Protein AF-A0A5A8C2W5-F1 (afdb_monomer_lite)

InterPro domains:
  IPR011010 DNA breaking-rejoining enzyme, catalytic core [SSF56349] (128-269)
  IPR013762 Integrase-like, catalytic domain superfamily [G3DSA:1.10.443.10] (98-273)

Radius of gyration: 21.95 Å; chains: 1; bounding box: 51×36×61 Å

Organism: Cafeteria roenbergensis (NCBI:txid33653)

Secondary structure (DSSP, 8-state):
---TTHHHHHHHHH-TTS-HHHHHHHHHHHHTTTT--TT-HHHHHHHHHH-S-HHHHHHHHHHHHHH-GGG--HHHHHHHHHT----------TT-PPPPHHHHHHHHHHHHHS--TTTHHHHHHHHHHHTT----HHHHTTEEESSPPTTSEEE-TTT-EEEE-SSTTGGG--EEEE-HHHHHHHHHHHHHHHSS--SBSSB-TTSPBPPHHHHHHHHHTSSS--STTTHHHHHHHHHHHTT--HHHHHHHHHHHTS-HHHHHHHH--S----

Sequence (274 aa):
MAYRGHWLYEDLRKIDTIAETTASKYWYALRNGVVGDIIDDDAMRETVMKDTQPTRVQRMLKTLLKERPDLRTPALTELIKEYIPDPEPVKQQRGVVLPTLDELGAKFAEVSAKPTKQNMAIWTVLRLALDGYPFRNSEFASIVVGSCPDSVNFLDLDTGVLTLRKHKNDKRGARVYELPEFTREWVAMSMRVFGRVLPTLVTNKKGEPMKPNALGNFLSRQNVKLGSQTVRPAITTATLASGAGHDDRERLAHQMGHSRGVQMDKYFRGTLRF

Foldseek 3Di:
DPPPLPVQLVVLVVPPVDDNVLSVVLSVCVVVQLVPDLPDLVSNVVSCVPDPCNPSNLVSLVVCCVVVVVSDDPSSVVVSVVPDDPPDQPPAPPPDDFDAPVRLVVVLVVCVVPPALACLQSNLQSVCLNVLQNEALQQQLFEFEDDDDPQTFYQHLVQRKTWHCDDPVNVVPIDIDRGNPSSVVSQVSCCVHPVGDQRGSDDHSPSHGDDSVRSQVSQCPDPNRRHSLRSLLNSLQVCVVVVHDPVSLCVSCVSHVHDSVCSCSHRHDDDDDD

Structure (mmCIF, N/CA/C/O backbone):
data_AF-A0A5A8C2W5-F1
#
_entry.id   AF-A0A5A8C2W5-F1
#
loop_
_atom_site.group_PDB
_atom_site.id
_atom_site.type_symbol
_atom_site.label_atom_id
_atom_site.label_alt_id
_atom_site.label_comp_id
_atom_site.label_asym_id
_atom_site.label_entity_id
_atom_site.label_seq_id
_atom_site.pdbx_PDB_ins_code
_atom_site.Cartn_x
_atom_site.Cartn_y
_atom_site.Cartn_z
_atom_site.occupancy
_atom_site.B_iso_or_equiv
_atom_site.auth_seq_id
_atom_site.auth_comp_id
_atom_site.auth_asym_id
_atom_site.auth_atom_id
_atom_site.pdbx_PDB_model_num
ATOM 1 N N . MET A 1 1 ? -9.587 6.749 -43.782 1.00 34.41 1 MET A N 1
ATOM 2 C CA . MET A 1 1 ? -8.568 5.750 -43.393 1.00 34.41 1 MET A CA 1
ATOM 3 C C . MET A 1 1 ? -8.862 5.293 -41.973 1.00 34.41 1 MET A C 1
ATOM 5 O O . MET A 1 1 ? -8.808 6.113 -41.066 1.00 34.41 1 MET A O 1
ATOM 9 N N . ALA A 1 2 ? -9.255 4.033 -41.778 1.00 32.25 2 ALA A N 1
ATOM 10 C CA . ALA A 1 2 ? -9.429 3.472 -40.439 1.00 32.25 2 ALA A CA 1
ATOM 11 C C . ALA A 1 2 ? -8.076 3.487 -39.705 1.00 32.25 2 ALA A C 1
ATOM 13 O O . ALA A 1 2 ? -7.061 3.099 -40.283 1.00 32.25 2 ALA A O 1
ATOM 14 N N . TYR A 1 3 ? -8.055 3.990 -38.468 1.00 41.34 3 TYR A N 1
ATOM 15 C CA . TYR A 1 3 ? -6.832 4.188 -37.688 1.00 41.34 3 TYR A CA 1
ATOM 16 C C . TYR A 1 3 ? -6.065 2.868 -37.530 1.00 41.34 3 TYR A C 1
ATOM 18 O O . TYR A 1 3 ? -6.476 1.975 -36.785 1.00 41.34 3 TYR A O 1
ATOM 26 N N . ARG A 1 4 ? -4.908 2.782 -38.196 1.00 45.41 4 ARG A N 1
ATOM 27 C CA . ARG A 1 4 ? -4.016 1.614 -38.203 1.00 45.41 4 ARG A CA 1
ATOM 28 C C . ARG A 1 4 ? -3.445 1.237 -36.820 1.00 45.41 4 ARG A C 1
ATOM 30 O O . ARG A 1 4 ? -2.873 0.176 -36.639 1.00 45.41 4 ARG A O 1
ATOM 37 N N . GLY A 1 5 ? -3.642 2.067 -35.796 1.00 42.03 5 GLY A N 1
ATOM 38 C CA . GLY A 1 5 ? -3.220 1.778 -34.418 1.00 42.03 5 GLY A CA 1
ATOM 39 C C . GLY A 1 5 ? -4.183 0.903 -33.600 1.00 42.03 5 GLY A C 1
ATOM 40 O O . GLY A 1 5 ? -3.811 0.451 -32.518 1.00 42.03 5 GLY A O 1
ATOM 41 N N . HIS A 1 6 ? -5.420 0.675 -34.062 1.00 42.81 6 HIS A N 1
ATOM 42 C CA . HIS A 1 6 ? -6.429 -0.049 -33.271 1.00 42.81 6 HIS A CA 1
ATOM 43 C C . HIS A 1 6 ? -6.206 -1.571 -33.266 1.00 42.81 6 HIS A C 1
ATOM 45 O O . HIS A 1 6 ? -6.383 -2.211 -32.234 1.00 42.81 6 HIS A O 1
ATOM 51 N N . TRP A 1 7 ? -5.763 -2.162 -34.381 1.00 46.28 7 TRP A N 1
ATOM 52 C CA . TRP A 1 7 ? -5.498 -3.608 -34.450 1.00 46.28 7 TRP A CA 1
ATOM 53 C C . TRP A 1 7 ? -4.315 -4.029 -33.575 1.00 46.28 7 TRP A C 1
ATOM 55 O O . TRP A 1 7 ? -4.351 -5.079 -32.944 1.00 46.28 7 TRP A O 1
ATOM 65 N N . LEU A 1 8 ? -3.291 -3.175 -33.476 1.00 51.03 8 LEU A N 1
ATOM 66 C CA . LEU A 1 8 ? -2.083 -3.462 -32.705 1.00 51.03 8 LEU A CA 1
ATOM 67 C C . LEU A 1 8 ? -2.376 -3.469 -31.197 1.00 51.03 8 LEU A C 1
ATOM 69 O O . LEU A 1 8 ? -1.756 -4.220 -30.454 1.00 51.03 8 LEU A O 1
ATOM 73 N N . TYR A 1 9 ? -3.353 -2.678 -30.740 1.00 48.78 9 TYR A N 1
ATOM 74 C CA . TYR A 1 9 ? -3.850 -2.734 -29.363 1.00 48.78 9 TYR A CA 1
ATOM 75 C C . TYR A 1 9 ? -4.550 -4.047 -29.044 1.00 48.78 9 TYR A C 1
ATOM 77 O O . TYR A 1 9 ? -4.247 -4.663 -28.025 1.00 48.78 9 TYR A O 1
ATOM 85 N N . GLU A 1 10 ? -5.481 -4.448 -29.911 1.00 52.38 10 GLU A N 1
ATOM 86 C CA . GLU A 1 10 ? -6.262 -5.672 -29.749 1.00 52.38 10 GLU A CA 1
ATOM 87 C C . GLU A 1 10 ? -5.350 -6.899 -29.749 1.00 52.38 10 GLU A C 1
ATOM 89 O O . GLU A 1 10 ? -5.505 -7.775 -28.905 1.00 52.38 10 GLU A O 1
ATOM 94 N N . ASP A 1 11 ? -4.335 -6.927 -30.613 1.00 54.50 11 ASP A N 1
ATOM 95 C CA . ASP A 1 11 ? -3.350 -8.009 -30.634 1.00 54.50 11 ASP A CA 1
ATOM 96 C C . ASP A 1 11 ? -2.422 -7.974 -29.411 1.00 54.50 11 ASP A C 1
ATOM 98 O O . ASP A 1 11 ? -2.198 -9.014 -28.799 1.00 54.50 11 ASP A O 1
ATOM 102 N N . LEU A 1 12 ? -1.960 -6.799 -28.959 1.00 52.72 12 LEU A N 1
ATOM 103 C CA . LEU A 1 12 ? -1.172 -6.680 -27.721 1.00 52.72 12 LEU A CA 1
ATOM 104 C C . LEU A 1 12 ? -1.958 -7.095 -26.465 1.00 52.72 12 LEU A C 1
ATOM 106 O O . LEU A 1 12 ? -1.351 -7.563 -25.503 1.00 52.72 12 LEU A O 1
ATOM 110 N N . ARG A 1 13 ? -3.287 -6.918 -26.454 1.00 48.94 13 ARG A N 1
ATOM 111 C CA . ARG A 1 13 ? -4.175 -7.364 -25.364 1.00 48.94 13 ARG A CA 1
ATOM 112 C C . ARG A 1 13 ? -4.405 -8.875 -25.357 1.00 48.94 13 ARG A C 1
ATOM 114 O O . ARG A 1 13 ? -4.702 -9.410 -24.296 1.00 48.94 13 ARG A O 1
ATOM 121 N N . LYS A 1 14 ? -4.284 -9.538 -26.512 1.00 53.56 14 LYS A N 1
ATOM 122 C CA . LYS A 1 14 ? -4.416 -10.999 -26.664 1.00 53.56 14 LYS A CA 1
ATOM 123 C C . LYS A 1 14 ? -3.134 -11.759 -26.312 1.00 53.56 14 LYS A C 1
ATOM 125 O O . LYS A 1 14 ? -3.160 -12.980 -26.233 1.00 53.56 14 LYS A O 1
ATOM 130 N N . ILE A 1 15 ? -2.013 -11.062 -26.118 1.00 56.25 15 ILE A N 1
ATOM 131 C CA . ILE A 1 15 ? -0.767 -11.686 -25.670 1.00 56.25 15 ILE A CA 1
ATOM 132 C C . ILE A 1 15 ? -0.859 -11.910 -24.157 1.00 56.25 15 ILE A C 1
ATOM 134 O O . ILE A 1 15 ? -0.619 -10.995 -23.365 1.00 56.25 15 ILE A O 1
ATOM 138 N N . ASP A 1 16 ? -1.139 -13.151 -23.758 1.00 46.19 16 ASP A N 1
ATOM 139 C CA . ASP A 1 16 ? -1.313 -13.577 -22.357 1.00 46.19 16 ASP A CA 1
ATOM 140 C C . ASP A 1 16 ? -0.130 -13.227 -21.435 1.00 46.19 16 ASP A C 1
ATOM 142 O O . ASP A 1 16 ? -0.250 -13.177 -20.208 1.00 46.19 16 ASP A O 1
ATOM 146 N N . THR A 1 17 ? 1.050 -12.960 -22.000 1.00 54.03 17 THR A N 1
ATOM 147 C CA . THR A 1 17 ? 2.257 -12.642 -21.231 1.00 54.03 17 THR A CA 1
ATOM 148 C C . THR A 1 17 ? 2.366 -11.169 -20.818 1.00 54.03 17 THR A C 1
ATOM 150 O O . THR A 1 17 ? 3.191 -10.852 -19.947 1.00 54.03 17 THR A O 1
ATOM 153 N N . ILE A 1 18 ? 1.543 -10.273 -21.381 1.00 51.88 18 ILE A N 1
ATOM 154 C CA . ILE A 1 18 ? 1.613 -8.822 -21.169 1.00 51.88 18 ILE A CA 1
ATOM 155 C C . ILE A 1 18 ? 0.436 -8.347 -20.309 1.00 51.88 18 ILE A C 1
ATOM 157 O O . ILE A 1 18 ? -0.726 -8.462 -20.674 1.00 51.88 18 ILE A O 1
ATOM 161 N N . ALA A 1 19 ? 0.735 -7.714 -19.171 1.00 56.28 19 ALA A N 1
ATOM 162 C CA . ALA A 1 19 ? -0.302 -7.110 -18.334 1.00 56.28 19 ALA A CA 1
ATOM 163 C C . ALA A 1 19 ? -1.050 -5.984 -19.078 1.00 56.28 19 ALA A C 1
ATOM 165 O O . ALA A 1 19 ? -0.422 -5.122 -19.695 1.00 56.28 19 ALA A O 1
ATOM 166 N N . GLU A 1 20 ? -2.372 -5.901 -18.914 1.00 58.69 20 GLU A N 1
ATOM 167 C CA . GLU A 1 20 ? -3.245 -4.921 -19.588 1.00 58.69 20 GLU A CA 1
ATOM 168 C C . GLU A 1 20 ? -2.787 -3.458 -19.418 1.00 58.69 20 GLU A C 1
ATOM 170 O O . GLU A 1 20 ? -2.834 -2.649 -20.348 1.00 58.69 20 GLU A O 1
ATOM 175 N N . THR A 1 21 ? -2.270 -3.102 -18.237 1.00 59.59 21 THR A N 1
ATOM 176 C CA . THR A 1 21 ? -1.719 -1.756 -17.984 1.00 59.59 21 THR A CA 1
ATOM 177 C C . THR A 1 21 ? -0.462 -1.458 -18.804 1.00 59.59 21 THR A C 1
ATOM 179 O O . THR A 1 21 ? -0.210 -0.304 -19.157 1.00 59.59 21 THR A O 1
ATOM 182 N N . THR A 1 22 ? 0.334 -2.481 -19.112 1.00 58.78 22 THR A N 1
ATOM 183 C CA . THR A 1 22 ? 1.507 -2.391 -19.983 1.00 58.78 22 THR A CA 1
ATOM 184 C C . THR A 1 22 ? 1.068 -2.305 -21.443 1.00 58.78 22 THR A C 1
ATOM 186 O O . THR A 1 22 ? 1.521 -1.398 -22.136 1.00 58.78 22 THR A O 1
ATOM 189 N N . ALA A 1 23 ? 0.117 -3.140 -21.874 1.00 58.94 23 ALA A N 1
ATOM 190 C CA . ALA A 1 23 ? -0.472 -3.074 -23.214 1.00 58.94 23 ALA A CA 1
ATOM 191 C C . ALA A 1 23 ? -1.089 -1.691 -23.502 1.00 58.94 23 ALA A C 1
ATOM 193 O O . ALA A 1 23 ? -0.829 -1.087 -24.540 1.00 58.94 23 ALA A O 1
ATOM 194 N N . SER A 1 24 ? -1.804 -1.114 -22.531 1.00 58.06 24 SER A N 1
ATOM 195 C CA . SER A 1 24 ? -2.397 0.228 -22.640 1.00 58.06 24 SER A CA 1
ATOM 196 C C . SER A 1 24 ? -1.342 1.338 -22.733 1.00 58.06 24 SER A C 1
ATOM 198 O O . SER A 1 24 ? -1.510 2.308 -23.470 1.00 58.06 24 SER A O 1
ATOM 200 N N . LYS A 1 25 ? -0.214 1.198 -22.019 1.00 59.72 25 LYS A N 1
ATOM 201 C CA . LYS A 1 25 ? 0.935 2.115 -22.132 1.00 59.72 25 LYS A CA 1
ATOM 202 C C . LYS A 1 25 ? 1.640 2.003 -23.477 1.00 59.72 25 LYS A C 1
ATOM 204 O O . LYS A 1 25 ? 2.167 3.011 -23.944 1.00 59.72 25 LYS A O 1
ATOM 209 N N . TYR A 1 26 ? 1.704 0.807 -24.048 1.00 59.38 26 TYR A N 1
ATOM 210 C CA . TYR A 1 26 ? 2.266 0.582 -25.375 1.00 59.38 26 TYR A CA 1
ATOM 211 C C . TYR A 1 26 ? 1.360 1.180 -26.445 1.00 59.38 26 TYR A C 1
ATOM 213 O O . TYR A 1 26 ? 1.820 1.979 -27.251 1.00 59.38 26 TYR A O 1
ATOM 221 N N . TRP A 1 27 ? 0.053 0.950 -26.361 1.00 57.72 27 TRP A N 1
ATOM 222 C CA . TRP A 1 27 ? -0.898 1.583 -27.265 1.00 57.72 27 TRP A CA 1
ATOM 223 C C . TRP A 1 27 ? -0.927 3.102 -27.181 1.00 57.72 27 TRP A C 1
ATOM 225 O O . TRP A 1 27 ? -0.975 3.754 -28.213 1.00 57.72 27 TRP A O 1
ATOM 235 N N . TYR A 1 28 ? -0.850 3.692 -25.987 1.00 56.09 28 TYR A N 1
ATOM 236 C CA . TYR A 1 28 ? -0.769 5.149 -25.873 1.00 56.09 28 TYR A CA 1
ATOM 237 C C . TYR A 1 28 ? 0.475 5.714 -26.580 1.00 56.09 28 TYR A C 1
ATOM 239 O O . TYR A 1 28 ? 0.396 6.778 -27.185 1.00 56.09 28 TYR A O 1
ATOM 247 N N . ALA A 1 29 ? 1.614 5.011 -26.532 1.00 54.56 29 ALA A N 1
ATOM 248 C CA . ALA A 1 29 ? 2.808 5.417 -27.276 1.00 54.56 29 ALA A CA 1
ATOM 249 C C . ALA A 1 29 ? 2.583 5.296 -28.797 1.00 54.56 29 ALA A C 1
ATOM 251 O O . ALA A 1 29 ? 2.848 6.238 -29.535 1.00 54.56 29 ALA A O 1
ATOM 252 N N . LEU A 1 30 ? 1.993 4.187 -29.252 1.00 55.56 30 LEU A N 1
ATOM 253 C CA . LEU A 1 30 ? 1.663 3.950 -30.663 1.00 55.56 30 LEU A CA 1
ATOM 254 C C . LEU A 1 30 ? 0.638 4.966 -31.214 1.00 55.56 30 LEU A C 1
ATOM 256 O O . LEU A 1 30 ? 0.822 5.513 -32.295 1.00 55.56 30 LEU A O 1
ATOM 260 N N . ARG A 1 31 ? -0.433 5.255 -30.462 1.00 51.25 31 ARG A N 1
ATOM 261 C CA . ARG A 1 31 ? -1.543 6.138 -30.865 1.00 51.25 31 ARG A CA 1
ATOM 262 C C . ARG A 1 31 ? -1.139 7.603 -30.966 1.00 51.25 31 ARG A C 1
ATOM 264 O O . ARG A 1 31 ? -1.634 8.291 -31.852 1.00 51.25 31 ARG A O 1
ATOM 271 N N . ASN A 1 32 ? -0.289 8.089 -30.064 1.00 53.09 32 ASN A N 1
ATOM 272 C CA . ASN A 1 32 ? 0.165 9.484 -30.089 1.00 53.09 32 ASN A CA 1
ATOM 273 C C . ASN A 1 32 ? 1.312 9.711 -31.077 1.00 53.09 32 ASN A C 1
ATOM 275 O O . ASN A 1 32 ? 2.019 10.706 -30.971 1.00 53.09 32 ASN A O 1
ATOM 279 N N . GLY A 1 33 ? 1.499 8.778 -32.013 1.00 47.94 33 GLY A N 1
ATOM 280 C CA . GLY A 1 33 ? 2.448 8.932 -33.092 1.00 47.94 33 GLY A CA 1
ATOM 281 C C . GLY A 1 33 ? 3.894 8.885 -32.636 1.00 47.94 33 GLY A C 1
ATOM 282 O O . GLY A 1 33 ? 4.691 9.408 -33.380 1.00 47.94 33 GLY A O 1
ATOM 283 N N . VAL A 1 34 ? 4.242 8.263 -31.490 1.00 48.78 34 VAL A N 1
ATOM 284 C CA . VAL A 1 34 ? 5.651 7.951 -31.123 1.00 48.78 34 VAL A CA 1
ATOM 285 C C . VAL A 1 34 ? 6.228 6.842 -32.024 1.00 48.78 34 VAL A C 1
ATOM 287 O O . VAL A 1 34 ? 7.433 6.644 -32.140 1.00 48.78 34 VAL A O 1
ATOM 290 N N . VAL A 1 35 ? 5.342 6.122 -32.704 1.00 45.94 35 VAL A N 1
ATOM 291 C CA . VAL A 1 35 ? 5.654 5.202 -33.799 1.00 45.94 35 VAL A CA 1
ATOM 292 C C . VAL A 1 35 ? 4.659 5.513 -34.918 1.00 45.94 35 VAL A C 1
ATOM 294 O O . VAL A 1 35 ? 3.832 4.681 -35.290 1.00 45.94 35 VAL A O 1
ATOM 297 N N . GLY A 1 36 ? 4.608 6.785 -35.323 1.00 40.03 36 GLY A N 1
ATOM 298 C CA . GLY A 1 36 ? 3.828 7.200 -36.481 1.00 40.03 36 GLY A CA 1
ATOM 299 C C . GLY A 1 36 ? 4.380 6.490 -37.709 1.00 40.03 36 GLY A C 1
ATOM 300 O O . GLY A 1 36 ? 5.547 6.658 -38.027 1.00 40.03 36 GLY A O 1
ATOM 301 N N . ASP A 1 37 ? 3.536 5.662 -38.319 1.00 43.47 37 ASP A N 1
ATOM 302 C CA . ASP A 1 37 ? 3.764 4.922 -39.558 1.00 43.47 37 ASP A CA 1
ATOM 303 C C . ASP A 1 37 ? 4.932 3.921 -39.536 1.00 43.47 37 ASP A C 1
ATOM 305 O O . ASP A 1 37 ? 6.055 4.195 -39.933 1.00 43.47 37 ASP A O 1
ATOM 309 N N . ILE A 1 38 ? 4.615 2.671 -39.171 1.00 43.56 38 ILE A N 1
ATOM 310 C CA . ILE A 1 38 ? 5.497 1.478 -39.221 1.00 43.56 38 ILE A CA 1
ATOM 311 C C . ILE A 1 38 ? 5.934 1.123 -40.676 1.00 43.56 38 ILE A C 1
ATOM 313 O O . ILE A 1 38 ? 6.333 0.000 -40.959 1.00 43.56 38 ILE A O 1
ATOM 317 N N . ILE A 1 39 ? 5.829 2.044 -41.639 1.00 45.34 39 ILE A N 1
ATOM 318 C CA . ILE A 1 39 ? 6.115 1.808 -43.064 1.00 45.34 39 ILE A CA 1
ATOM 319 C C . ILE A 1 39 ? 7.050 2.885 -43.657 1.00 45.34 39 ILE A C 1
ATOM 321 O O . ILE A 1 39 ? 7.455 2.741 -44.804 1.00 45.34 39 ILE A O 1
ATOM 325 N N . ASP A 1 40 ? 7.456 3.912 -42.896 1.00 48.41 40 ASP A N 1
ATOM 326 C CA . ASP A 1 40 ? 8.445 4.896 -43.363 1.00 48.41 40 ASP A CA 1
ATOM 327 C C . ASP A 1 40 ? 9.582 5.080 -42.339 1.00 48.41 40 ASP A C 1
ATOM 329 O O . ASP A 1 40 ? 9.372 5.515 -41.200 1.00 48.41 40 ASP A O 1
ATOM 333 N N . ASP A 1 41 ? 10.792 4.686 -42.742 1.00 48.44 41 ASP A N 1
ATOM 334 C CA . ASP A 1 41 ? 11.977 4.580 -41.884 1.00 48.44 41 ASP A CA 1
ATOM 335 C C . ASP A 1 41 ? 12.434 5.947 -41.334 1.00 48.44 41 ASP A C 1
ATOM 337 O O . ASP A 1 41 ? 12.927 6.027 -40.200 1.00 48.44 41 ASP A O 1
ATOM 341 N N . ASP A 1 42 ? 12.209 7.031 -42.083 1.00 48.75 42 ASP A N 1
ATOM 342 C CA . ASP A 1 42 ? 12.633 8.385 -41.707 1.00 48.75 42 ASP A CA 1
ATOM 343 C C . ASP A 1 42 ? 11.672 9.037 -40.698 1.00 48.75 42 ASP A C 1
ATOM 345 O O . ASP A 1 42 ? 12.111 9.627 -39.703 1.00 48.75 42 ASP A O 1
ATOM 349 N N . ALA A 1 43 ? 10.360 8.843 -40.870 1.00 48.62 43 ALA A N 1
ATOM 350 C CA . ALA A 1 43 ? 9.339 9.339 -39.942 1.00 48.62 43 ALA A CA 1
ATOM 351 C C . ALA A 1 43 ? 9.434 8.657 -38.566 1.00 48.62 43 ALA A C 1
ATOM 353 O O . ALA A 1 43 ? 9.284 9.302 -37.520 1.00 48.62 43 ALA A O 1
ATOM 354 N N . MET A 1 44 ? 9.751 7.358 -38.546 1.00 50.25 44 MET A N 1
ATOM 355 C CA . MET A 1 44 ? 9.991 6.604 -37.316 1.00 50.25 44 MET A CA 1
ATOM 356 C C . MET A 1 44 ? 11.231 7.123 -36.573 1.00 50.25 44 MET A C 1
ATOM 358 O O . MET A 1 44 ? 11.169 7.332 -35.358 1.00 50.25 44 MET A O 1
ATOM 362 N N . ARG A 1 45 ? 12.346 7.363 -37.277 1.00 50.69 45 ARG A N 1
ATOM 363 C CA . ARG A 1 45 ? 13.576 7.913 -36.681 1.00 50.69 45 ARG A CA 1
ATOM 364 C C . ARG A 1 45 ? 13.345 9.288 -36.067 1.00 50.69 45 ARG A C 1
ATOM 366 O O . ARG A 1 45 ? 13.691 9.494 -34.907 1.00 50.69 45 ARG A O 1
ATOM 373 N N . GLU A 1 46 ? 12.713 10.203 -36.796 1.00 51.25 46 GLU A N 1
ATOM 374 C CA . GLU A 1 46 ? 12.439 11.561 -36.310 1.00 51.25 46 GLU A CA 1
ATOM 375 C C . GLU A 1 46 ? 11.564 11.557 -35.045 1.00 51.25 46 GLU A C 1
ATOM 377 O O . GLU A 1 46 ? 11.757 12.335 -34.108 1.00 51.25 46 GLU A O 1
ATOM 382 N N . THR A 1 47 ? 10.619 10.629 -34.991 1.00 49.88 47 THR A N 1
ATOM 383 C CA . THR A 1 47 ? 9.670 10.489 -33.896 1.00 49.88 47 THR A CA 1
ATOM 384 C C . THR A 1 47 ? 10.294 9.857 -32.647 1.00 49.88 47 THR A C 1
ATOM 386 O O . THR A 1 47 ? 10.090 10.349 -31.534 1.00 49.88 47 THR A O 1
ATOM 389 N N . VAL A 1 48 ? 11.078 8.786 -32.812 1.00 48.50 48 VAL A N 1
ATOM 390 C CA . VAL A 1 48 ? 11.810 8.138 -31.710 1.00 48.50 48 VAL A CA 1
ATOM 391 C C . VAL A 1 48 ? 12.842 9.100 -31.112 1.00 48.50 48 VAL A C 1
ATOM 393 O O . VAL A 1 48 ? 13.012 9.121 -29.893 1.00 48.50 48 VAL A O 1
ATOM 396 N N . MET A 1 49 ? 13.456 9.952 -31.941 1.00 49.72 49 MET A N 1
ATOM 397 C CA . MET A 1 49 ? 14.381 11.011 -31.516 1.00 49.72 49 MET A CA 1
ATOM 398 C C . MET A 1 49 ? 13.707 12.152 -30.743 1.00 49.72 49 MET A C 1
ATOM 400 O O . MET A 1 49 ? 14.357 12.801 -29.925 1.00 49.72 49 MET A O 1
ATOM 404 N N . LYS A 1 50 ? 12.412 12.406 -30.975 1.00 49.62 50 LYS A N 1
ATOM 405 C CA . LYS A 1 50 ? 11.635 13.444 -30.273 1.00 49.62 50 LYS A CA 1
ATOM 406 C C . LYS A 1 50 ? 11.069 12.982 -28.923 1.00 49.62 50 LYS A C 1
ATOM 408 O O . LYS A 1 50 ? 10.641 13.830 -28.138 1.00 49.62 50 LYS A O 1
ATOM 413 N N . ASP A 1 51 ? 11.050 11.678 -28.623 1.00 48.88 51 ASP A N 1
ATOM 414 C CA . ASP A 1 51 ? 10.536 11.174 -27.344 1.00 48.88 51 ASP A CA 1
ATOM 415 C C . ASP A 1 51 ? 11.597 11.241 -26.230 1.00 48.88 51 ASP A C 1
ATOM 417 O O . ASP A 1 51 ? 12.752 10.845 -26.361 1.00 48.88 51 ASP A O 1
ATOM 421 N N . THR A 1 52 ? 11.164 11.699 -25.063 1.00 47.00 52 THR A N 1
ATOM 422 C CA . THR A 1 52 ? 11.995 11.899 -23.869 1.00 47.00 52 THR A CA 1
ATOM 423 C C . THR A 1 52 ? 12.332 10.597 -23.126 1.00 47.00 52 THR A C 1
ATOM 425 O O . THR A 1 52 ? 13.042 10.638 -22.118 1.00 47.00 52 THR A O 1
ATOM 428 N N . GLN A 1 53 ? 11.836 9.427 -23.573 1.00 51.81 53 GLN A N 1
ATOM 429 C CA . GLN A 1 53 ? 12.095 8.119 -22.936 1.00 51.81 53 GLN A CA 1
ATOM 430 C C . GLN A 1 53 ? 12.420 6.962 -23.919 1.00 51.81 53 GLN A C 1
ATOM 432 O O . GLN A 1 53 ? 11.652 5.992 -24.012 1.00 51.81 53 GLN A O 1
ATOM 437 N N . PRO A 1 54 ? 13.607 6.964 -24.558 1.00 52.91 54 PRO A N 1
ATOM 438 C CA . PRO A 1 54 ? 14.004 5.985 -25.587 1.00 52.91 54 PRO A CA 1
ATOM 439 C C . PRO A 1 54 ? 13.926 4.510 -25.138 1.00 52.91 54 PRO A C 1
ATOM 441 O O . PRO A 1 54 ? 13.469 3.627 -25.868 1.00 52.91 54 PRO A O 1
ATOM 444 N N . THR A 1 55 ? 14.272 4.223 -23.877 1.00 58.12 55 THR A N 1
ATOM 445 C CA . THR A 1 55 ? 14.312 2.850 -23.325 1.00 58.12 55 THR A CA 1
ATOM 446 C C . THR A 1 55 ? 12.936 2.187 -23.161 1.00 58.12 55 THR A C 1
ATOM 448 O O . THR A 1 55 ? 12.846 0.958 -23.023 1.00 58.12 55 THR A O 1
ATOM 451 N N . ARG A 1 56 ? 11.845 2.968 -23.139 1.00 58.09 56 ARG A N 1
ATOM 452 C CA . ARG A 1 56 ? 10.467 2.450 -23.067 1.00 58.09 56 ARG A CA 1
ATOM 453 C C . ARG A 1 56 ? 9.991 1.982 -24.439 1.00 58.09 56 ARG A C 1
ATOM 455 O O . ARG A 1 56 ? 9.438 0.885 -24.529 1.00 58.09 56 ARG A O 1
ATOM 462 N N . VAL A 1 57 ? 10.223 2.794 -25.469 1.00 57.66 57 VAL A N 1
ATOM 463 C CA . VAL A 1 57 ? 9.878 2.493 -26.867 1.00 57.66 57 VAL A CA 1
ATOM 464 C C . VAL A 1 57 ? 10.653 1.263 -27.339 1.00 57.66 57 VAL A C 1
ATOM 466 O O . VAL A 1 57 ? 10.067 0.316 -27.855 1.00 57.66 57 VAL A O 1
ATOM 469 N N . GLN A 1 58 ? 11.939 1.180 -27.006 1.00 61.50 58 GLN A N 1
ATOM 470 C CA . GLN A 1 58 ? 12.772 0.021 -27.320 1.00 61.50 58 GLN A CA 1
ATOM 471 C C . GLN A 1 58 ? 12.262 -1.294 -26.695 1.00 61.50 58 GLN A C 1
ATOM 473 O O . GLN A 1 58 ? 12.202 -2.329 -27.361 1.00 61.50 58 GLN A O 1
ATOM 478 N N . ARG A 1 59 ? 11.864 -1.285 -25.411 1.00 63.06 59 ARG A N 1
ATOM 479 C CA . ARG A 1 59 ? 11.299 -2.474 -24.736 1.00 63.06 59 ARG A CA 1
ATOM 480 C C . ARG A 1 59 ? 9.957 -2.904 -25.323 1.00 63.06 59 ARG A C 1
ATOM 482 O O . ARG A 1 59 ? 9.674 -4.101 -25.374 1.00 63.06 59 ARG A O 1
ATOM 489 N N . MET A 1 60 ? 9.151 -1.938 -25.750 1.00 65.00 60 MET A N 1
ATOM 490 C CA . MET A 1 60 ? 7.899 -2.190 -26.454 1.00 65.00 60 MET A CA 1
ATOM 491 C C . MET A 1 60 ? 8.167 -2.883 -27.795 1.00 65.00 60 MET A C 1
ATOM 493 O O . MET A 1 60 ? 7.605 -3.946 -28.031 1.00 65.00 60 MET A O 1
ATOM 497 N N . LEU A 1 61 ? 9.079 -2.347 -28.615 1.00 63.81 61 LEU A N 1
ATOM 498 C CA . LEU A 1 61 ? 9.435 -2.915 -29.920 1.00 63.81 61 LEU A CA 1
ATOM 499 C C . LEU A 1 61 ? 10.051 -4.316 -29.799 1.00 63.81 61 LEU A C 1
ATOM 501 O O . LEU A 1 61 ? 9.665 -5.215 -30.536 1.00 63.81 61 LEU A O 1
ATOM 505 N N . LYS A 1 62 ? 10.934 -4.552 -28.816 1.00 67.88 62 LYS A N 1
ATOM 506 C CA . LYS A 1 62 ? 11.476 -5.898 -28.544 1.00 67.88 62 LYS A CA 1
ATOM 507 C C . LYS A 1 62 ? 10.386 -6.905 -28.183 1.00 67.88 62 LYS A C 1
ATOM 509 O O . LYS A 1 62 ? 10.411 -8.026 -28.678 1.00 67.88 62 LYS A O 1
ATOM 514 N N . THR A 1 63 ? 9.450 -6.519 -27.316 1.00 64.00 63 THR A N 1
ATOM 515 C CA . THR A 1 63 ? 8.329 -7.392 -26.932 1.00 64.00 63 THR A CA 1
ATOM 516 C C . THR A 1 63 ? 7.428 -7.667 -28.133 1.00 64.00 63 THR A C 1
ATOM 518 O O . THR A 1 63 ? 7.100 -8.819 -28.387 1.00 64.00 63 THR A O 1
ATOM 521 N N . LEU A 1 64 ? 7.095 -6.634 -28.912 1.00 63.75 64 LEU A N 1
ATOM 522 C CA . LEU A 1 64 ? 6.272 -6.774 -30.109 1.00 63.75 64 LEU A CA 1
ATOM 523 C C . LEU A 1 64 ? 6.915 -7.722 -31.129 1.00 63.75 64 LEU A C 1
ATOM 525 O O . LEU A 1 64 ? 6.254 -8.643 -31.580 1.00 63.75 64 LEU A O 1
ATOM 529 N N . LEU A 1 65 ? 8.204 -7.557 -31.438 1.00 66.62 65 LEU A N 1
ATOM 530 C CA . LEU A 1 65 ? 8.906 -8.399 -32.415 1.00 66.62 65 LEU A CA 1
ATOM 531 C C . LEU A 1 65 ? 9.185 -9.822 -31.936 1.00 66.62 65 LEU A C 1
ATOM 533 O O . LEU A 1 65 ? 9.373 -10.715 -32.757 1.00 66.62 65 LEU A O 1
ATOM 537 N N . LYS A 1 66 ? 9.239 -10.042 -30.620 1.00 67.62 66 LYS A N 1
ATOM 538 C CA . LYS A 1 66 ? 9.323 -11.393 -30.063 1.00 67.62 66 LYS A CA 1
ATOM 539 C C . LYS A 1 66 ? 8.027 -12.167 -30.315 1.00 67.62 66 LYS A C 1
ATOM 541 O O . LYS A 1 66 ? 8.083 -13.341 -30.656 1.00 67.62 66 LYS A O 1
ATOM 546 N N . GLU A 1 67 ? 6.889 -11.509 -30.129 1.00 59.94 67 GLU A N 1
ATOM 547 C CA . GLU A 1 67 ? 5.561 -12.126 -30.236 1.00 59.94 67 GLU A CA 1
ATOM 548 C C . GLU A 1 67 ? 5.015 -12.083 -31.679 1.00 59.94 67 GLU A C 1
ATOM 550 O O . GLU A 1 67 ? 4.191 -12.906 -32.063 1.00 59.94 67 GLU A O 1
ATOM 555 N N . ARG A 1 68 ? 5.501 -11.142 -32.499 1.00 58.03 68 ARG A N 1
ATOM 556 C CA . ARG A 1 68 ? 5.167 -10.947 -33.919 1.00 58.03 68 ARG A CA 1
ATOM 557 C C . ARG A 1 68 ? 6.440 -10.807 -34.761 1.00 58.03 68 ARG A C 1
ATOM 559 O O . ARG A 1 68 ? 6.777 -9.706 -35.209 1.00 58.03 68 ARG A O 1
ATOM 566 N N . PRO A 1 69 ? 7.191 -11.907 -34.951 1.00 66.50 69 PRO A N 1
ATOM 567 C CA . PRO A 1 69 ? 8.435 -11.889 -35.720 1.00 66.50 69 PRO A CA 1
ATOM 568 C C . PRO A 1 69 ? 8.214 -11.540 -37.199 1.00 66.50 69 PRO A C 1
ATOM 570 O O . PRO A 1 69 ? 9.142 -11.075 -37.853 1.00 66.50 69 PRO A O 1
ATOM 573 N N . ASP A 1 70 ? 6.991 -11.708 -37.705 1.00 58.09 70 ASP A N 1
ATOM 574 C CA . ASP A 1 70 ? 6.554 -11.330 -39.052 1.00 58.09 70 ASP A CA 1
ATOM 575 C C . ASP A 1 70 ? 6.630 -9.818 -39.319 1.00 58.09 70 ASP A C 1
ATOM 577 O O . ASP A 1 70 ? 6.781 -9.400 -40.462 1.00 58.09 70 ASP A O 1
ATOM 581 N N . LEU A 1 71 ? 6.584 -8.993 -38.270 1.00 60.28 71 LEU A N 1
ATOM 582 C CA . LEU A 1 71 ? 6.700 -7.535 -38.375 1.00 60.28 71 LEU A CA 1
ATOM 583 C C . LEU A 1 71 ? 8.160 -7.050 -38.396 1.00 60.28 71 LEU A C 1
ATOM 585 O O . LEU A 1 71 ? 8.421 -5.846 -38.373 1.00 60.28 71 LEU A O 1
ATOM 589 N N . ARG A 1 72 ? 9.135 -7.968 -38.382 1.00 62.41 72 ARG A N 1
ATOM 590 C CA . ARG A 1 72 ? 10.556 -7.630 -38.297 1.00 62.41 72 ARG A CA 1
ATOM 591 C C . ARG A 1 72 ? 11.103 -7.199 -39.654 1.00 62.41 72 ARG A C 1
ATOM 593 O O . ARG A 1 72 ? 11.214 -8.010 -40.566 1.00 62.41 72 ARG A O 1
ATOM 600 N N . THR A 1 73 ? 11.552 -5.951 -39.746 1.00 59.34 73 THR A N 1
ATOM 601 C CA . THR A 1 73 ? 12.308 -5.440 -40.898 1.00 59.34 73 THR A CA 1
ATOM 602 C C . THR A 1 73 ? 13.790 -5.231 -40.543 1.00 59.34 73 THR A C 1
ATOM 604 O O . THR A 1 73 ? 14.137 -5.103 -39.356 1.00 59.34 73 THR A O 1
ATOM 607 N N . PRO A 1 74 ? 14.698 -5.200 -41.539 1.00 57.62 74 PRO A N 1
ATOM 608 C CA . PRO A 1 74 ? 16.099 -4.836 -41.326 1.00 57.62 74 PRO A CA 1
ATOM 609 C C . PRO A 1 74 ? 16.258 -3.451 -40.682 1.00 57.62 74 PRO A C 1
ATOM 611 O O . PRO A 1 74 ? 16.978 -3.328 -39.695 1.00 57.62 74 PRO A O 1
ATOM 614 N N . ALA A 1 75 ? 15.505 -2.448 -41.146 1.00 54.00 75 ALA A N 1
ATOM 615 C CA . ALA A 1 75 ? 15.529 -1.090 -40.600 1.00 54.00 75 ALA A CA 1
ATOM 616 C C . ALA A 1 75 ? 15.110 -1.034 -39.122 1.00 54.00 75 ALA A C 1
ATOM 618 O O . ALA A 1 75 ? 15.791 -0.429 -38.296 1.00 54.00 75 ALA A O 1
ATOM 619 N N . LEU A 1 76 ? 14.053 -1.759 -38.744 1.00 56.66 76 LEU A N 1
ATOM 620 C CA . LEU A 1 76 ? 13.617 -1.862 -37.351 1.00 56.66 76 LEU A CA 1
ATOM 621 C C . LEU A 1 76 ? 14.637 -2.610 -36.474 1.00 56.66 76 LEU A C 1
ATOM 623 O O . LEU A 1 76 ? 14.774 -2.331 -35.282 1.00 56.66 76 LEU A O 1
ATOM 627 N N . THR A 1 77 ? 15.373 -3.559 -37.056 1.00 63.25 77 THR A N 1
ATOM 628 C CA . THR A 1 77 ? 16.442 -4.289 -36.363 1.00 63.25 77 THR A CA 1
ATOM 629 C C . THR A 1 77 ? 17.659 -3.398 -36.111 1.00 63.25 77 THR A C 1
ATOM 631 O O . THR A 1 77 ? 18.201 -3.438 -35.007 1.00 63.25 77 THR A O 1
ATOM 634 N N . GLU A 1 78 ? 18.053 -2.572 -37.081 1.00 59.88 78 GLU A N 1
ATOM 635 C CA . GLU A 1 78 ? 19.131 -1.591 -36.921 1.00 59.88 78 GLU A CA 1
ATOM 636 C C . GLU A 1 78 ? 18.738 -0.465 -35.959 1.00 59.88 78 GLU A C 1
ATOM 638 O O . GLU A 1 78 ? 19.509 -0.151 -35.059 1.00 59.88 78 GLU A O 1
ATOM 643 N N . LEU A 1 79 ? 17.496 0.027 -36.005 1.00 58.03 79 LEU A N 1
ATOM 644 C CA . LEU A 1 79 ? 16.978 0.990 -35.026 1.00 58.03 79 LEU A CA 1
ATOM 645 C C . LEU A 1 79 ? 17.006 0.428 -33.590 1.00 58.03 79 LEU A C 1
ATOM 647 O O . LEU A 1 79 ? 17.357 1.119 -32.638 1.00 58.03 79 LEU A O 1
ATOM 651 N N . ILE A 1 80 ? 16.682 -0.854 -33.390 1.00 60.22 80 ILE A N 1
ATOM 652 C CA . ILE A 1 80 ? 16.782 -1.472 -32.059 1.00 60.22 80 ILE A CA 1
ATOM 653 C C . ILE A 1 80 ? 18.230 -1.525 -31.563 1.00 60.22 80 ILE A C 1
ATOM 655 O O . ILE A 1 80 ? 18.407 -1.443 -30.347 1.00 60.22 80 ILE A O 1
ATOM 659 N N . LYS A 1 81 ? 19.218 -1.685 -32.458 1.00 59.84 81 LYS A N 1
ATOM 660 C CA . LYS A 1 81 ? 20.656 -1.741 -32.142 1.00 59.84 81 LYS A CA 1
ATOM 661 C C . LYS A 1 81 ? 21.259 -0.352 -31.909 1.00 59.84 81 LYS A C 1
ATOM 663 O O . LYS A 1 81 ? 21.949 -0.175 -30.913 1.00 59.84 81 LYS A O 1
ATOM 668 N N . GLU A 1 82 ? 20.956 0.614 -32.777 1.00 57.22 82 GLU A N 1
ATOM 669 C CA . GLU A 1 82 ? 21.453 2.001 -32.753 1.00 57.22 82 GLU A CA 1
ATOM 670 C C . GLU A 1 82 ? 21.072 2.729 -31.448 1.00 57.22 82 GLU A C 1
ATOM 672 O O . GLU A 1 82 ? 21.847 3.514 -30.915 1.00 57.22 82 GLU A O 1
ATOM 677 N N . TYR A 1 83 ? 19.918 2.388 -30.861 1.00 53.84 83 TYR A N 1
ATOM 678 C CA . TYR A 1 83 ? 19.422 2.962 -29.603 1.00 53.84 83 TYR A CA 1
ATOM 679 C C . TYR A 1 83 ? 19.689 2.075 -28.370 1.00 53.84 83 TYR A C 1
ATOM 681 O O . TYR A 1 83 ? 18.995 2.198 -27.356 1.00 53.84 83 TYR A O 1
ATOM 689 N N . ILE A 1 84 ? 20.664 1.156 -28.426 1.00 50.06 84 ILE A N 1
ATOM 690 C CA . ILE A 1 84 ? 21.269 0.537 -27.231 1.00 50.06 84 ILE A CA 1
ATOM 691 C C . ILE A 1 84 ? 22.528 1.342 -26.880 1.00 50.06 84 ILE A C 1
ATOM 693 O O . ILE A 1 84 ? 23.620 0.950 -27.285 1.00 50.06 84 ILE A O 1
ATOM 697 N N . PRO A 1 85 ? 22.443 2.436 -26.106 1.00 45.81 85 PRO A N 1
ATOM 698 C CA . PRO A 1 85 ? 23.583 2.766 -25.273 1.00 45.81 85 PRO A CA 1
ATOM 699 C C . PRO A 1 85 ? 23.741 1.639 -24.241 1.00 45.81 85 PRO A C 1
ATOM 701 O O . PRO A 1 85 ? 22.746 1.019 -23.832 1.00 45.81 85 PRO A O 1
ATOM 704 N N . ASP A 1 86 ? 24.979 1.382 -23.803 1.00 42.94 86 ASP A N 1
ATOM 705 C CA . ASP A 1 86 ? 25.216 0.668 -22.544 1.00 42.94 86 ASP A CA 1
ATOM 706 C C . ASP A 1 86 ? 24.249 1.219 -21.494 1.00 42.94 86 ASP A C 1
ATOM 708 O O . ASP A 1 86 ? 23.976 2.425 -21.517 1.00 42.94 86 ASP A O 1
ATOM 712 N N . PRO A 1 87 ? 23.664 0.379 -20.620 1.00 40.41 87 PRO A N 1
ATOM 713 C CA . PRO A 1 87 ? 22.695 0.853 -19.651 1.00 40.41 87 PRO A CA 1
ATOM 714 C C . PRO A 1 87 ? 23.347 1.948 -18.809 1.00 40.41 87 PRO A C 1
ATOM 716 O O . PRO A 1 87 ? 24.063 1.656 -17.852 1.00 40.41 87 PRO A O 1
ATOM 719 N N . GLU A 1 88 ? 23.087 3.214 -19.148 1.00 41.94 88 GLU A N 1
ATOM 720 C CA . GLU A 1 88 ? 23.400 4.303 -18.245 1.00 41.94 88 GLU A CA 1
ATOM 721 C C . GLU A 1 88 ? 22.688 3.953 -16.938 1.00 41.94 88 GLU A C 1
ATOM 723 O O . GLU A 1 88 ? 21.506 3.564 -16.970 1.00 41.94 88 GLU A O 1
ATOM 728 N N . PRO A 1 89 ? 23.387 4.034 -15.792 1.00 41.22 89 PRO A N 1
ATOM 729 C CA . PRO A 1 89 ? 22.772 3.754 -14.512 1.00 41.22 89 PRO A CA 1
ATOM 730 C C . PRO A 1 89 ? 21.505 4.592 -14.440 1.00 41.22 89 PRO A C 1
ATOM 732 O O . PRO A 1 89 ? 21.554 5.807 -14.649 1.00 41.22 89 PRO A O 1
ATOM 735 N N . VAL A 1 90 ? 20.368 3.914 -14.228 1.00 43.03 90 VAL A N 1
ATOM 736 C CA . VAL A 1 90 ? 19.045 4.531 -14.122 1.00 43.03 90 VAL A CA 1
ATOM 737 C C . VAL A 1 90 ? 19.232 5.787 -13.298 1.00 43.03 90 VAL A C 1
ATOM 739 O O . VAL A 1 90 ? 19.570 5.677 -12.119 1.00 43.03 90 VAL A O 1
ATOM 742 N N . LYS A 1 91 ? 19.087 6.968 -13.919 1.00 41.34 91 LYS A N 1
ATOM 743 C CA . LYS A 1 91 ? 19.175 8.235 -13.195 1.00 41.34 91 LYS A CA 1
ATOM 744 C C . LYS A 1 91 ? 18.194 8.091 -12.041 1.00 41.34 91 LYS A C 1
ATOM 746 O O . LYS A 1 91 ? 16.980 8.065 -12.264 1.00 41.34 91 LYS A O 1
ATOM 751 N N . GLN A 1 92 ? 18.718 7.886 -10.825 1.00 46.56 92 GLN A N 1
ATOM 752 C CA . GLN A 1 92 ? 17.908 7.865 -9.613 1.00 46.56 92 GLN A CA 1
ATOM 753 C C . GLN A 1 92 ? 17.007 9.088 -9.717 1.00 46.56 92 GLN A C 1
ATOM 755 O O . GLN A 1 92 ? 17.478 10.130 -10.175 1.00 46.56 92 GLN A O 1
ATOM 760 N N . GLN A 1 93 ? 15.722 8.966 -9.376 1.00 48.78 93 GLN A N 1
ATOM 761 C CA . GLN A 1 93 ? 14.808 10.110 -9.352 1.00 48.78 93 GLN A CA 1
ATOM 762 C C . GLN A 1 93 ? 15.327 11.136 -8.325 1.00 48.78 93 GLN A C 1
ATOM 764 O O . GLN A 1 93 ? 14.894 11.163 -7.176 1.00 48.78 93 GLN A O 1
ATOM 769 N N . ARG A 1 94 ? 16.316 11.931 -8.742 1.00 46.00 94 ARG A N 1
ATOM 770 C CA . ARG A 1 94 ? 17.030 12.975 -8.015 1.00 46.00 94 ARG A CA 1
ATOM 771 C C . ARG A 1 94 ? 16.148 14.213 -8.067 1.00 46.00 94 ARG A C 1
ATOM 773 O O . ARG A 1 94 ? 16.357 15.094 -8.890 1.00 46.00 94 ARG A O 1
ATOM 780 N N . GLY A 1 95 ? 15.093 14.221 -7.261 1.00 55.44 95 GLY A N 1
ATOM 781 C CA . GLY A 1 95 ? 14.200 15.379 -7.191 1.00 55.44 95 GLY A CA 1
ATOM 782 C C . GLY A 1 95 ? 12.982 15.218 -6.291 1.00 55.44 95 GLY A C 1
ATOM 783 O O . GLY A 1 95 ? 12.349 16.211 -5.955 1.00 55.44 95 GLY A O 1
ATOM 784 N N . VAL A 1 96 ? 12.643 13.997 -5.867 1.00 66.44 96 VAL A N 1
ATOM 785 C CA . VAL A 1 96 ? 11.555 13.800 -4.901 1.00 66.44 96 VAL A CA 1
ATOM 786 C C . VAL A 1 96 ? 12.136 13.861 -3.493 1.00 66.44 96 VAL A C 1
ATOM 788 O O . VAL A 1 96 ? 12.835 12.938 -3.079 1.00 66.44 96 VAL A O 1
ATOM 791 N N . VAL A 1 97 ? 11.842 14.942 -2.7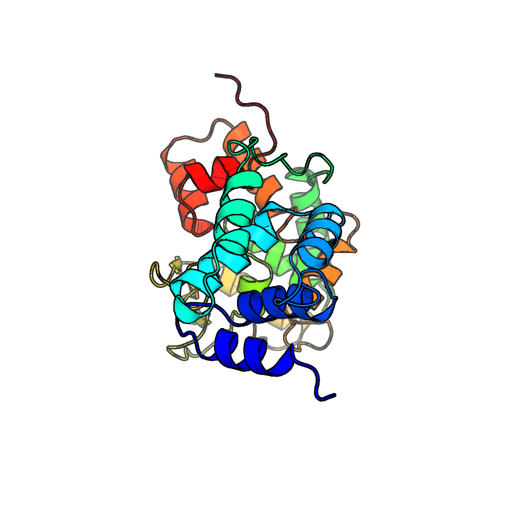66 1.00 78.38 97 VAL A N 1
ATOM 792 C CA . VAL A 1 97 ? 12.133 15.038 -1.328 1.00 78.38 97 VAL A CA 1
ATOM 793 C C . VAL A 1 97 ? 11.318 13.963 -0.613 1.00 78.38 97 VAL A C 1
ATOM 795 O O . VAL A 1 97 ? 10.091 13.907 -0.743 1.00 78.38 97 VAL A O 1
ATOM 798 N N . LEU A 1 98 ? 12.016 13.060 0.074 1.00 86.75 98 LEU A N 1
ATOM 799 C CA . LEU A 1 98 ? 11.388 11.993 0.842 1.00 86.75 98 LEU A CA 1
ATOM 800 C C . LEU A 1 98 ? 11.011 12.516 2.227 1.00 86.75 98 LEU A C 1
ATOM 802 O O . LEU A 1 98 ? 11.823 13.225 2.819 1.00 86.75 98 LEU A O 1
ATOM 806 N N . PRO A 1 99 ? 9.835 12.146 2.758 1.00 90.00 99 PRO A N 1
ATOM 807 C CA . PRO A 1 99 ? 9.526 12.436 4.146 1.00 90.00 99 PRO A CA 1
ATOM 808 C C . PRO A 1 99 ? 10.456 11.647 5.076 1.00 90.00 99 PRO A C 1
ATOM 810 O O . PRO A 1 99 ? 10.833 10.512 4.763 1.00 90.00 99 PRO A O 1
ATOM 813 N N . THR A 1 100 ? 10.804 12.222 6.221 1.00 91.25 100 THR A N 1
ATOM 814 C CA . THR A 1 100 ? 11.551 11.524 7.276 1.00 91.25 100 THR A CA 1
ATOM 815 C C . THR A 1 100 ? 10.641 10.565 8.049 1.00 91.25 100 THR A C 1
ATOM 817 O O . THR A 1 100 ? 9.413 10.664 7.985 1.00 91.25 100 THR A O 1
ATOM 820 N N . LEU A 1 101 ? 11.223 9.625 8.805 1.00 92.12 101 LEU A N 1
ATOM 821 C CA . LEU A 1 101 ? 10.425 8.772 9.695 1.00 92.12 101 LEU A CA 1
ATOM 822 C C . LEU A 1 101 ? 9.686 9.591 10.757 1.00 92.12 101 LEU A C 1
ATOM 824 O O . LEU A 1 101 ? 8.537 9.276 11.051 1.00 92.12 101 LEU A O 1
ATOM 828 N N . ASP A 1 102 ? 10.295 10.666 11.256 1.00 93.62 102 ASP A N 1
ATOM 829 C CA . ASP A 1 102 ? 9.669 11.559 12.233 1.00 93.62 102 ASP A CA 1
ATOM 830 C C . ASP A 1 102 ? 8.466 12.292 11.632 1.00 93.62 102 ASP A C 1
ATOM 832 O O . ASP A 1 102 ? 7.418 12.377 12.264 1.00 93.62 102 ASP A O 1
ATOM 836 N N . GLU A 1 103 ? 8.559 12.759 10.383 1.00 94.69 103 GLU A N 1
ATOM 837 C CA . GLU A 1 103 ? 7.428 13.379 9.682 1.00 94.69 103 GLU A CA 1
ATOM 838 C C . GLU A 1 103 ? 6.290 12.378 9.438 1.00 94.69 103 GLU A C 1
ATOM 840 O O . GLU A 1 103 ? 5.111 12.715 9.594 1.00 94.69 103 GLU A O 1
ATOM 845 N N . LEU A 1 104 ? 6.625 11.135 9.071 1.00 96.06 104 LEU A N 1
ATOM 846 C CA . LEU A 1 104 ? 5.642 10.062 8.913 1.00 96.06 104 LEU A CA 1
ATOM 847 C C . LEU A 1 104 ? 4.987 9.702 10.255 1.00 96.06 104 LEU A C 1
ATOM 849 O O . LEU A 1 104 ? 3.764 9.570 10.315 1.00 96.06 104 LEU A O 1
ATOM 853 N N . GLY A 1 105 ? 5.778 9.591 11.324 1.00 96.56 105 GLY A N 1
ATOM 854 C CA . GLY A 1 105 ? 5.320 9.302 12.681 1.00 96.56 105 GLY A CA 1
ATOM 855 C C . GLY A 1 105 ? 4.447 10.418 13.252 1.00 96.56 105 GLY A C 1
ATOM 856 O O . GLY A 1 105 ? 3.357 10.151 13.754 1.00 96.56 105 GLY A O 1
ATOM 857 N N . ALA A 1 106 ? 4.851 11.678 13.086 1.00 96.88 106 ALA A N 1
ATOM 858 C CA . ALA A 1 106 ? 4.062 12.841 13.481 1.00 96.88 106 ALA A CA 1
ATOM 859 C C . ALA A 1 106 ? 2.724 12.883 12.734 1.00 96.88 106 ALA A C 1
ATOM 861 O O . ALA A 1 106 ? 1.672 13.089 13.346 1.00 96.88 106 ALA A O 1
ATOM 862 N N . LYS A 1 107 ? 2.732 12.609 11.420 1.00 96.62 107 LYS A N 1
ATOM 863 C CA . LYS A 1 107 ? 1.491 12.538 10.644 1.00 96.62 107 LYS A CA 1
ATOM 864 C C . LYS A 1 107 ? 0.598 11.388 11.098 1.00 96.62 107 LYS A C 1
ATOM 866 O O . LYS A 1 107 ? -0.620 11.553 11.144 1.00 96.62 107 LYS A O 1
ATOM 871 N N . PHE A 1 108 ? 1.181 10.240 11.438 1.00 97.38 108 PHE A N 1
ATOM 872 C CA . PHE A 1 108 ? 0.450 9.093 11.968 1.00 97.38 108 PHE A CA 1
ATOM 873 C C . PHE A 1 108 ? -0.197 9.406 13.325 1.00 97.38 108 PHE A C 1
ATOM 875 O O . PHE A 1 108 ? -1.382 9.122 13.518 1.00 97.38 108 PHE A O 1
ATOM 882 N N . ALA A 1 109 ? 0.534 10.058 14.231 1.00 97.38 109 ALA A N 1
ATOM 883 C CA . ALA A 1 109 ? 0.018 10.503 15.522 1.00 97.38 109 ALA A CA 1
ATOM 884 C C . ALA A 1 109 ? -1.134 11.511 15.359 1.00 97.38 109 ALA A C 1
ATOM 886 O O . ALA A 1 109 ? -2.181 11.358 15.990 1.00 97.38 109 ALA A O 1
ATOM 887 N N . GLU A 1 110 ? -0.992 12.484 14.451 1.00 96.19 110 GLU A N 1
ATOM 888 C CA . GLU A 1 110 ? -2.030 13.473 14.127 1.00 96.19 110 GLU A CA 1
ATOM 889 C C . GLU A 1 110 ? -3.348 12.795 13.714 1.00 96.19 110 GLU A C 1
ATOM 891 O O . GLU A 1 110 ? -4.411 13.085 14.274 1.00 96.19 110 GLU A O 1
ATOM 896 N N . VAL A 1 111 ? -3.293 11.862 12.754 1.00 96.19 111 VAL A N 1
ATOM 897 C CA . VAL A 1 111 ? -4.503 11.188 12.253 1.00 96.19 111 VAL A CA 1
ATOM 898 C C . VAL A 1 111 ? -5.067 10.166 13.241 1.00 96.19 111 VAL A C 1
ATOM 900 O O . VAL A 1 111 ? -6.275 9.948 13.243 1.00 96.19 111 VAL A O 1
ATOM 903 N N . SER A 1 112 ? -4.229 9.579 14.100 1.00 96.62 112 SER A N 1
ATOM 904 C CA . SER A 1 112 ? -4.660 8.653 15.159 1.00 96.62 112 SER A CA 1
ATOM 905 C C . SER A 1 112 ? -5.383 9.372 16.299 1.00 96.62 112 SER A C 1
ATOM 907 O O . SER A 1 112 ? -6.371 8.859 16.827 1.00 96.62 112 SER A O 1
ATOM 909 N N . ALA A 1 113 ? -4.932 10.578 16.658 1.00 96.81 113 ALA A N 1
ATOM 910 C CA . ALA A 1 113 ? -5.550 11.385 17.706 1.00 96.81 113 ALA A CA 1
ATOM 911 C C . ALA A 1 113 ? -6.942 11.894 17.295 1.00 96.81 113 ALA A C 1
ATOM 913 O O . ALA A 1 113 ? -7.879 11.881 18.097 1.00 96.81 113 ALA A O 1
ATOM 914 N N . LYS A 1 114 ? -7.093 12.318 16.032 1.00 95.38 114 LYS A N 1
ATOM 915 C CA . LYS A 1 114 ? -8.352 12.843 15.476 1.00 95.38 114 LYS A CA 1
ATOM 916 C C . LYS A 1 114 ? -8.717 12.116 14.176 1.00 95.38 114 LYS A C 1
ATOM 918 O O . LYS A 1 114 ? -8.582 12.682 13.083 1.00 95.38 114 LYS A O 1
ATOM 923 N N . PRO A 1 115 ? -9.181 10.859 14.262 1.00 95.00 115 PRO A N 1
ATOM 924 C CA . PRO A 1 115 ? -9.517 10.094 13.078 1.00 95.00 115 PRO A CA 1
ATOM 925 C C . PRO A 1 115 ? -10.834 10.587 12.476 1.00 95.00 115 PRO A C 1
ATOM 927 O O . PRO A 1 115 ? -11.799 10.905 13.168 1.00 95.00 115 PRO A O 1
ATOM 930 N N . THR A 1 116 ? -10.866 10.663 11.154 1.00 96.31 116 THR A N 1
ATOM 931 C CA . THR A 1 116 ? -11.992 11.132 10.351 1.00 96.31 116 THR A CA 1
ATOM 932 C C . THR A 1 116 ? -12.165 10.220 9.146 1.00 96.31 116 THR A C 1
ATOM 934 O O . THR A 1 116 ? -11.225 9.570 8.684 1.00 96.31 116 THR A O 1
ATOM 937 N N . LYS A 1 117 ? -13.361 10.225 8.546 1.00 95.88 117 LYS A N 1
ATOM 938 C CA . LYS A 1 117 ? -13.623 9.440 7.326 1.00 95.88 117 LYS A CA 1
ATOM 939 C C . LYS A 1 117 ? -12.650 9.784 6.199 1.00 95.88 117 LYS A C 1
ATOM 941 O O . LYS A 1 117 ? -12.341 8.945 5.362 1.00 95.88 117 LYS A O 1
ATOM 946 N N . GLN A 1 118 ? -12.163 11.024 6.176 1.00 91.94 118 GLN A N 1
ATOM 947 C CA . GLN A 1 118 ? -11.226 11.503 5.171 1.00 91.94 118 GLN A CA 1
ATOM 948 C C . GLN A 1 118 ? -9.797 10.998 5.398 1.00 91.94 118 GLN A C 1
ATOM 950 O O . GLN A 1 118 ? -9.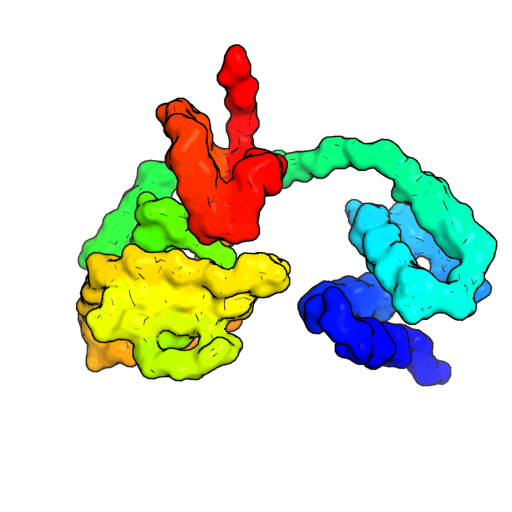113 10.720 4.419 1.00 91.94 118 GLN A O 1
ATOM 955 N N . ASN A 1 119 ? -9.336 10.868 6.646 1.00 93.56 119 ASN A N 1
ATOM 956 C CA . ASN A 1 119 ? -7.951 10.486 6.944 1.00 93.56 119 ASN A CA 1
ATOM 957 C C . ASN A 1 119 ? -7.759 8.987 7.247 1.00 93.56 119 ASN A C 1
ATOM 959 O O . ASN A 1 119 ? -6.617 8.560 7.383 1.00 93.56 119 ASN A O 1
ATOM 963 N N . MET A 1 120 ? -8.821 8.173 7.256 1.00 95.00 120 MET A N 1
ATOM 964 C CA . MET A 1 120 ? -8.724 6.717 7.460 1.00 95.00 120 MET A CA 1
ATOM 965 C C . MET A 1 120 ? -7.727 6.037 6.504 1.00 95.00 120 MET A C 1
ATOM 967 O O . MET A 1 120 ? -6.929 5.196 6.917 1.00 95.00 120 MET A O 1
ATOM 971 N N . ALA A 1 121 ? -7.716 6.434 5.226 1.00 95.31 121 ALA A N 1
ATOM 972 C CA . ALA A 1 121 ? -6.758 5.906 4.253 1.00 95.31 121 ALA A CA 1
ATOM 973 C C . ALA A 1 121 ? -5.304 6.300 4.584 1.00 95.31 121 ALA A C 1
ATOM 975 O O . ALA A 1 121 ? -4.392 5.511 4.356 1.00 95.31 121 ALA A O 1
ATOM 976 N N . ILE A 1 122 ? -5.085 7.494 5.151 1.00 96.50 122 ILE A N 1
ATOM 977 C CA . ILE A 1 122 ? -3.762 7.941 5.618 1.00 96.50 122 ILE A CA 1
ATOM 978 C C . ILE A 1 122 ? -3.329 7.106 6.820 1.00 96.50 122 ILE A C 1
ATOM 980 O O . ILE A 1 122 ? -2.224 6.571 6.810 1.00 96.50 122 ILE A O 1
ATOM 984 N N . TRP A 1 123 ? -4.213 6.964 7.813 1.00 97.38 123 TRP A N 1
ATOM 985 C CA . TRP A 1 123 ? -3.964 6.158 9.007 1.00 97.38 123 TRP A CA 1
ATOM 986 C C . TRP A 1 123 ? -3.562 4.730 8.628 1.00 97.38 123 TRP A C 1
ATOM 988 O O . TRP A 1 123 ? -2.515 4.256 9.046 1.00 97.38 123 TRP A O 1
ATOM 998 N N . THR A 1 124 ? -4.329 4.099 7.738 1.00 96.88 124 THR A N 1
ATOM 999 C CA . THR A 1 124 ? -4.098 2.722 7.280 1.00 96.88 124 THR A CA 1
ATOM 1000 C C . THR A 1 124 ? -2.746 2.554 6.582 1.00 96.88 124 THR A C 1
ATOM 1002 O O . THR A 1 124 ? -2.000 1.622 6.882 1.00 96.88 124 THR A O 1
ATOM 1005 N N . VAL A 1 125 ? -2.412 3.456 5.650 1.00 95.75 125 VAL A N 1
ATOM 1006 C CA . VAL A 1 125 ? -1.143 3.399 4.906 1.00 95.75 125 VAL A CA 1
ATOM 1007 C C . VAL A 1 125 ? 0.047 3.601 5.838 1.00 95.75 125 VAL A C 1
ATOM 1009 O O . VAL A 1 125 ? 1.031 2.876 5.722 1.00 95.75 125 VAL A O 1
ATOM 1012 N N . LEU A 1 126 ? -0.039 4.567 6.756 1.00 96.81 126 LEU A N 1
ATOM 1013 C CA . LEU A 1 126 ? 1.036 4.859 7.701 1.00 96.81 126 LEU A CA 1
ATOM 1014 C C . LEU A 1 126 ? 1.205 3.748 8.735 1.00 96.81 126 LEU A C 1
ATOM 1016 O O . LEU A 1 126 ? 2.336 3.333 8.963 1.00 96.81 126 LEU A O 1
ATOM 1020 N N . ARG A 1 127 ? 0.108 3.221 9.291 1.00 97.00 127 ARG A N 1
ATOM 1021 C CA . ARG A 1 127 ? 0.140 2.132 10.274 1.00 97.00 127 ARG A CA 1
ATOM 1022 C C . ARG A 1 127 ? 0.882 0.908 9.743 1.00 97.00 127 ARG A C 1
ATOM 1024 O O . ARG A 1 127 ? 1.709 0.353 10.451 1.00 97.00 127 ARG A O 1
ATOM 1031 N N . LEU A 1 128 ? 0.617 0.519 8.493 1.00 95.75 128 LEU A N 1
ATOM 1032 C CA . LEU A 1 128 ? 1.308 -0.602 7.852 1.00 95.75 128 LEU A CA 1
ATOM 1033 C C . LEU A 1 128 ? 2.733 -0.245 7.421 1.00 95.75 128 LEU A C 1
ATOM 1035 O O . LEU A 1 128 ? 3.643 -1.053 7.576 1.00 95.75 128 LEU A O 1
ATOM 1039 N N . ALA A 1 129 ? 2.956 0.954 6.877 1.00 94.38 129 ALA A N 1
ATOM 1040 C CA . ALA A 1 129 ? 4.284 1.349 6.417 1.00 94.38 129 ALA A CA 1
ATOM 1041 C C . ALA A 1 129 ? 5.301 1.466 7.561 1.00 94.38 129 ALA A C 1
ATOM 1043 O O . ALA A 1 129 ? 6.442 1.044 7.379 1.00 94.38 129 ALA A O 1
ATOM 1044 N N . LEU A 1 130 ? 4.891 2.015 8.709 1.00 93.56 130 LEU A N 1
ATOM 1045 C CA . LEU A 1 130 ? 5.738 2.164 9.896 1.00 93.56 130 LEU A CA 1
ATOM 1046 C C . LEU A 1 130 ? 6.091 0.809 10.534 1.00 93.56 130 LEU A C 1
ATOM 1048 O O . LEU A 1 130 ? 7.173 0.679 11.093 1.00 93.56 130 LEU A O 1
ATOM 1052 N N . ASP A 1 131 ? 5.264 -0.216 10.325 1.00 91.56 131 ASP A N 1
ATOM 1053 C CA . ASP A 1 131 ? 5.538 -1.608 10.719 1.00 91.56 131 ASP A CA 1
ATOM 1054 C C . ASP A 1 131 ? 6.414 -2.382 9.716 1.00 91.56 131 ASP A C 1
ATOM 1056 O O . ASP A 1 131 ? 6.632 -3.587 9.850 1.00 91.56 131 ASP A O 1
ATOM 1060 N N . GLY A 1 132 ? 6.912 -1.719 8.670 1.00 88.81 132 GLY A N 1
ATOM 1061 C CA . GLY A 1 132 ? 7.728 -2.364 7.640 1.00 88.81 132 GLY A CA 1
ATOM 1062 C C . GLY A 1 132 ? 6.924 -3.003 6.505 1.00 88.81 132 GLY A C 1
ATOM 1063 O O . GLY A 1 132 ? 7.495 -3.675 5.649 1.00 88.81 132 GLY A O 1
ATOM 1064 N N . TYR A 1 133 ? 5.625 -2.717 6.389 1.00 91.94 133 TYR A N 1
ATOM 1065 C CA . TYR A 1 133 ? 4.777 -3.166 5.278 1.00 91.94 133 TYR A CA 1
ATOM 1066 C C . TYR A 1 133 ? 4.415 -2.021 4.312 1.00 91.94 133 TYR A C 1
ATOM 1068 O O . TYR A 1 133 ? 3.234 -1.710 4.120 1.00 91.94 133 TYR A O 1
ATOM 1076 N N . PRO A 1 134 ? 5.383 -1.350 3.648 1.00 91.00 134 PRO A N 1
ATOM 1077 C CA . PRO A 1 134 ? 5.080 -0.211 2.796 1.00 91.00 134 PRO A CA 1
ATOM 1078 C C . PRO A 1 134 ? 4.540 -0.699 1.441 1.00 91.00 134 PRO A C 1
ATOM 1080 O O . PRO A 1 134 ? 5.251 -0.750 0.435 1.00 91.00 134 PRO A O 1
ATOM 1083 N N . PHE A 1 135 ? 3.274 -1.102 1.377 1.00 91.00 135 PHE A N 1
ATOM 1084 C CA . PHE A 1 135 ? 2.654 -1.604 0.150 1.00 91.00 135 PHE A CA 1
ATOM 1085 C C . PHE A 1 135 ? 2.539 -0.529 -0.945 1.00 91.00 135 PHE A C 1
ATOM 1087 O O . PHE A 1 135 ? 2.683 0.676 -0.732 1.00 91.00 135 PHE A O 1
ATOM 1094 N N . ARG A 1 136 ? 2.341 -0.964 -2.189 1.00 89.12 136 ARG A N 1
ATOM 1095 C CA . ARG A 1 136 ? 2.025 -0.068 -3.307 1.00 89.12 136 ARG A CA 1
ATOM 1096 C C . ARG A 1 136 ? 0.603 0.442 -3.165 1.00 89.12 136 ARG A C 1
ATOM 1098 O O . ARG A 1 136 ? -0.272 -0.289 -2.717 1.00 89.12 136 ARG A O 1
ATOM 1105 N N . ASN A 1 137 ? 0.326 1.617 -3.725 1.00 90.56 137 ASN A N 1
ATOM 1106 C CA . ASN A 1 137 ? -1.046 2.128 -3.812 1.00 90.56 137 ASN A CA 1
ATOM 1107 C C . ASN A 1 137 ? -1.995 1.122 -4.489 1.00 90.56 137 ASN A C 1
ATOM 1109 O O . ASN A 1 137 ? -3.150 1.013 -4.101 1.00 90.56 137 ASN A O 1
ATOM 1113 N N . SER A 1 138 ? -1.512 0.376 -5.490 1.00 87.69 138 SER A N 1
ATOM 1114 C CA . SER A 1 138 ? -2.295 -0.671 -6.157 1.00 87.69 138 SER A CA 1
ATOM 1115 C C . SER A 1 138 ? -2.560 -1.891 -5.278 1.00 87.69 138 SER A C 1
ATOM 1117 O O . SER A 1 138 ? -3.599 -2.522 -5.424 1.00 87.69 138 SER A O 1
ATOM 1119 N N . GLU A 1 139 ? -1.624 -2.230 -4.391 1.00 91.25 139 GLU A N 1
ATOM 1120 C CA . GLU A 1 139 ? -1.791 -3.318 -3.423 1.00 91.25 139 GLU A CA 1
ATOM 1121 C C . GLU A 1 139 ? -2.832 -2.884 -2.385 1.00 91.25 139 GLU A C 1
ATOM 1123 O O . GLU A 1 139 ? -3.864 -3.530 -2.289 1.00 91.25 139 GLU A O 1
ATOM 1128 N N . PHE A 1 140 ? -2.668 -1.714 -1.752 1.00 92.44 140 PHE A N 1
ATOM 1129 C CA . PHE A 1 140 ? -3.668 -1.154 -0.831 1.00 92.44 140 PHE A CA 1
ATOM 1130 C C . PHE A 1 140 ? -5.082 -1.110 -1.426 1.00 92.44 140 PHE A C 1
ATOM 1132 O O . PHE A 1 140 ? -6.022 -1.627 -0.833 1.00 92.44 140 PHE A O 1
ATOM 1139 N N . ALA A 1 141 ? -5.223 -0.532 -2.622 1.00 90.69 141 ALA A N 1
ATOM 1140 C CA . ALA A 1 141 ? -6.505 -0.351 -3.302 1.00 90.69 141 ALA A CA 1
ATOM 1141 C C . ALA A 1 141 ? -7.222 -1.656 -3.694 1.00 90.69 141 ALA A C 1
ATOM 1143 O O . ALA A 1 141 ? -8.386 -1.605 -4.079 1.00 90.69 141 ALA A O 1
ATOM 1144 N N . SER A 1 142 ? -6.535 -2.800 -3.658 1.00 90.12 142 SER A N 1
ATOM 1145 C CA . SER A 1 142 ? -7.099 -4.094 -4.062 1.00 90.12 142 SER A CA 1
ATOM 1146 C C . SER A 1 142 ? -7.366 -5.044 -2.897 1.00 90.12 142 SER A C 1
ATOM 1148 O O . SER A 1 142 ? -7.894 -6.125 -3.143 1.00 90.12 142 SER A O 1
ATOM 1150 N N . ILE A 1 143 ? -7.017 -4.670 -1.660 1.00 93.19 143 ILE A N 1
ATOM 1151 C CA . ILE A 1 143 ? -7.255 -5.509 -0.480 1.00 93.19 143 ILE A CA 1
ATOM 1152 C C . ILE A 1 143 ? -8.727 -5.409 -0.073 1.00 93.19 143 ILE A C 1
ATOM 1154 O O . ILE A 1 143 ? -9.195 -4.362 0.387 1.00 93.19 143 ILE A O 1
ATOM 1158 N N . VAL A 1 144 ? -9.432 -6.523 -0.238 1.00 92.44 144 VAL A N 1
ATOM 1159 C CA . VAL A 1 144 ? -10.776 -6.764 0.296 1.00 92.44 144 VAL A CA 1
ATOM 1160 C C . VAL A 1 144 ? -10.655 -7.218 1.750 1.00 92.44 144 VAL A C 1
ATOM 1162 O O . VAL A 1 144 ? -9.646 -7.801 2.140 1.00 92.44 144 VAL A O 1
ATOM 1165 N N . VAL A 1 145 ? -11.662 -6.924 2.562 1.00 91.94 145 VAL A N 1
ATOM 1166 C CA . VAL A 1 145 ? -11.691 -7.271 3.983 1.00 91.94 145 VAL A CA 1
ATOM 1167 C C . VAL A 1 145 ? -12.883 -8.184 4.260 1.00 91.94 145 VAL A C 1
ATOM 1169 O O . VAL A 1 145 ? -13.988 -7.900 3.797 1.00 91.94 145 VAL A O 1
ATOM 1172 N N . GLY A 1 146 ? -12.660 -9.258 5.021 1.00 84.19 146 GLY A N 1
ATOM 1173 C CA . GLY A 1 146 ? -13.680 -10.252 5.365 1.00 84.19 146 GLY A CA 1
ATOM 1174 C C . GLY A 1 146 ? -13.438 -11.594 4.674 1.00 84.19 146 GLY A C 1
ATOM 1175 O O . GLY A 1 146 ? -12.300 -12.042 4.557 1.00 84.19 146 GLY A O 1
ATOM 1176 N N . SER A 1 147 ? -14.506 -12.254 4.225 1.00 68.69 147 SER A N 1
ATOM 1177 C CA . SER A 1 147 ? -14.436 -13.617 3.682 1.00 68.69 147 SER A CA 1
ATOM 1178 C C . SER A 1 147 ? -13.675 -13.681 2.352 1.00 68.69 147 SER A C 1
ATOM 1180 O O . SER A 1 147 ? -13.927 -12.880 1.453 1.00 68.69 147 SER A O 1
ATOM 1182 N N . CYS A 1 148 ? -12.759 -14.649 2.237 1.00 65.50 148 CYS A N 1
ATOM 1183 C CA . CYS A 1 148 ? -11.777 -14.797 1.158 1.00 65.50 148 CYS A CA 1
ATOM 1184 C C . CYS A 1 148 ? -12.378 -15.299 -0.170 1.00 65.50 148 CYS A C 1
ATOM 1186 O O . CYS A 1 148 ? -12.827 -16.441 -0.247 1.00 65.50 148 CYS A O 1
ATOM 1188 N N . PRO A 1 149 ? -12.280 -14.527 -1.265 1.00 62.94 149 PRO A N 1
ATOM 1189 C CA . PRO A 1 149 ? -12.289 -15.065 -2.619 1.00 62.94 149 PRO A CA 1
ATOM 1190 C C . PRO A 1 149 ? -10.865 -15.497 -3.013 1.00 62.94 149 PRO A C 1
ATOM 1192 O O . PRO A 1 149 ? -9.929 -14.700 -2.926 1.00 62.94 149 PRO A O 1
ATOM 1195 N N . ASP A 1 150 ? -10.693 -16.706 -3.553 1.00 66.75 150 ASP A N 1
ATOM 1196 C CA . ASP A 1 150 ? -9.379 -17.287 -3.914 1.00 66.75 150 ASP A CA 1
ATOM 1197 C C . ASP A 1 150 ? -8.557 -16.484 -4.943 1.00 66.75 150 ASP A C 1
ATOM 1199 O O . ASP A 1 150 ? -7.385 -16.770 -5.193 1.00 66.75 150 ASP A O 1
ATOM 1203 N N . SER A 1 151 ? -9.144 -15.447 -5.545 1.00 63.06 151 SER A N 1
ATOM 1204 C CA . SER A 1 151 ? -8.574 -14.691 -6.662 1.00 63.06 151 SER A CA 1
ATOM 1205 C C . SER A 1 151 ? -8.285 -13.213 -6.368 1.00 63.06 151 SER A C 1
ATOM 1207 O O . SER A 1 151 ? -7.999 -12.452 -7.302 1.00 63.06 151 SER A O 1
ATOM 1209 N N . VAL A 1 152 ? -8.350 -12.773 -5.106 1.00 79.31 152 VAL A N 1
ATOM 1210 C CA . VAL A 1 152 ? -8.117 -11.366 -4.722 1.00 79.31 152 VAL A CA 1
ATOM 1211 C C . VAL A 1 152 ? -7.079 -11.218 -3.607 1.00 79.31 152 VAL A C 1
ATOM 1213 O O . VAL A 1 152 ? -6.662 -12.191 -2.982 1.00 79.31 152 VAL A O 1
ATOM 1216 N N . ASN A 1 153 ? -6.629 -9.982 -3.382 1.00 90.12 153 ASN A N 1
ATOM 1217 C CA . ASN A 1 153 ? -5.902 -9.638 -2.164 1.00 90.12 153 ASN A CA 1
ATOM 1218 C C . ASN A 1 153 ? -6.922 -9.524 -1.031 1.00 90.12 153 ASN A C 1
ATOM 1220 O O . ASN A 1 153 ? -7.923 -8.826 -1.203 1.00 90.12 153 ASN A O 1
ATOM 1224 N N . PHE A 1 154 ? -6.687 -10.185 0.098 1.00 92.38 154 PHE A N 1
ATOM 1225 C CA . PHE A 1 154 ? -7.675 -10.251 1.171 1.00 92.38 154 PHE A CA 1
ATOM 1226 C C . PHE A 1 154 ? -7.032 -10.154 2.552 1.00 92.38 154 PHE A C 1
ATOM 1228 O O . PHE A 1 154 ? -5.954 -10.707 2.766 1.00 92.38 154 PHE A O 1
ATOM 1235 N N . LEU A 1 155 ? -7.702 -9.453 3.465 1.00 94.06 155 LEU A N 1
ATOM 1236 C CA . LEU A 1 155 ? -7.426 -9.468 4.896 1.00 94.06 155 LEU A CA 1
ATOM 1237 C C . LEU A 1 155 ? -8.525 -10.263 5.602 1.00 94.06 155 LEU A C 1
ATOM 1239 O O . LEU A 1 155 ? -9.684 -9.836 5.612 1.00 94.06 155 LEU A O 1
ATOM 1243 N N . ASP A 1 156 ? -8.140 -11.391 6.188 1.00 93.00 156 ASP A N 1
ATOM 1244 C CA . ASP A 1 156 ? -8.987 -12.173 7.081 1.00 93.00 156 ASP A CA 1
ATOM 1245 C C . ASP A 1 156 ? -9.151 -11.439 8.415 1.00 93.00 156 ASP A C 1
ATOM 1247 O O . ASP A 1 156 ? -8.162 -11.098 9.067 1.00 93.00 156 ASP A O 1
ATOM 1251 N N . LEU A 1 157 ? -10.392 -11.191 8.822 1.00 92.62 157 LEU A N 1
ATOM 1252 C CA . LEU A 1 157 ? -10.673 -10.514 10.085 1.00 92.62 157 LEU A CA 1
ATOM 1253 C C . LEU A 1 157 ? -10.571 -11.438 11.298 1.00 92.62 157 LEU A C 1
ATOM 1255 O O . LEU A 1 157 ? -10.283 -10.948 12.389 1.00 92.62 157 LEU A O 1
ATOM 1259 N N . ASP A 1 158 ? -10.785 -12.740 11.110 1.00 90.44 158 ASP A N 1
ATOM 1260 C CA . ASP A 1 158 ? -10.808 -13.716 12.198 1.00 90.44 158 ASP A CA 1
ATOM 1261 C C . ASP A 1 158 ? -9.384 -14.124 12.575 1.00 90.44 158 ASP A C 1
ATOM 1263 O O . ASP A 1 158 ? -9.035 -14.212 13.753 1.00 90.44 158 ASP A O 1
ATOM 1267 N N . THR A 1 159 ? -8.535 -14.327 11.566 1.00 91.38 159 THR A N 1
ATOM 1268 C CA . THR A 1 159 ? -7.139 -14.744 11.765 1.00 91.38 159 THR A CA 1
ATOM 1269 C C . THR A 1 159 ? -6.150 -13.579 11.736 1.00 91.38 159 THR A C 1
ATOM 1271 O O . THR A 1 159 ? -5.023 -13.705 12.215 1.00 91.38 159 THR A O 1
ATOM 1274 N N . GLY A 1 160 ? -6.543 -12.428 11.183 1.00 93.50 160 GLY A N 1
ATOM 1275 C CA . GLY A 1 160 ? -5.641 -11.301 10.954 1.00 93.50 160 GLY A CA 1
ATOM 1276 C C . GLY A 1 160 ? -4.608 -11.553 9.857 1.00 93.50 160 GLY A C 1
ATOM 1277 O O . GLY A 1 160 ? -3.595 -10.855 9.795 1.00 93.50 160 GLY A O 1
ATOM 1278 N N . VAL A 1 161 ? -4.823 -12.560 9.008 1.00 94.12 161 VAL A N 1
ATOM 1279 C CA . VAL A 1 161 ? -3.910 -12.912 7.919 1.00 94.12 161 VAL A CA 1
ATOM 1280 C C . VAL A 1 161 ? -4.222 -12.077 6.677 1.00 94.12 161 VAL A C 1
ATOM 1282 O O . VAL A 1 161 ? -5.321 -12.126 6.124 1.00 94.12 161 VAL A O 1
ATOM 1285 N N . LEU A 1 162 ? -3.229 -11.329 6.194 1.00 94.12 162 LEU A N 1
ATOM 1286 C CA . LEU A 1 162 ? -3.277 -10.616 4.919 1.00 94.12 162 LEU A CA 1
ATOM 1287 C C . LEU A 1 162 ? -2.588 -11.437 3.834 1.00 94.12 162 LEU A C 1
ATOM 1289 O O . LEU A 1 162 ? -1.385 -11.683 3.901 1.00 94.12 162 LEU A O 1
ATOM 1293 N N . THR A 1 163 ? -3.317 -11.764 2.772 1.00 91.62 163 THR A N 1
ATOM 1294 C CA . THR A 1 163 ? -2.756 -12.423 1.590 1.00 91.62 163 THR A CA 1
ATOM 1295 C C . THR A 1 163 ? -2.807 -11.502 0.377 1.00 91.62 163 THR A C 1
ATOM 1297 O O . THR A 1 163 ? -3.872 -11.055 -0.048 1.00 91.62 163 THR A O 1
ATOM 1300 N N . LEU A 1 164 ? -1.652 -11.259 -0.243 1.00 90.00 164 LEU A N 1
ATOM 1301 C CA . LEU A 1 164 ? -1.523 -10.569 -1.522 1.00 90.00 164 LEU A CA 1
ATOM 1302 C C . LEU A 1 164 ? -1.289 -11.588 -2.645 1.00 90.00 164 LEU A C 1
ATOM 1304 O O . LEU A 1 164 ? -0.158 -12.024 -2.856 1.00 90.00 164 LEU A O 1
ATOM 1308 N N . ARG A 1 165 ? -2.347 -11.942 -3.383 1.00 81.81 165 ARG A N 1
ATOM 1309 C CA . ARG A 1 165 ? -2.314 -12.850 -4.548 1.00 81.81 165 ARG A CA 1
ATOM 1310 C C . ARG A 1 165 ? -2.116 -12.113 -5.875 1.00 81.81 165 ARG A C 1
ATOM 1312 O O . ARG A 1 165 ? -1.396 -12.584 -6.745 1.00 81.81 165 ARG A O 1
ATOM 1319 N N . LYS A 1 166 ? -2.736 -10.939 -6.029 1.00 72.19 166 LYS A N 1
ATOM 1320 C CA . LYS A 1 166 ? -2.648 -10.084 -7.222 1.00 72.19 166 LYS A CA 1
ATOM 1321 C C . LYS A 1 166 ? -1.753 -8.886 -6.940 1.00 72.19 166 LYS A C 1
ATOM 1323 O O . LYS A 1 166 ? -2.156 -7.903 -6.319 1.00 72.19 166 LYS A O 1
ATOM 1328 N N . HIS A 1 167 ? -0.524 -8.938 -7.429 1.00 69.06 167 HIS A N 1
ATOM 1329 C CA . HIS A 1 167 ? 0.412 -7.821 -7.369 1.00 69.06 167 HIS A CA 1
ATOM 1330 C C . HIS A 1 167 ? 1.285 -7.788 -8.620 1.00 69.06 167 HIS A C 1
ATOM 1332 O O . HIS A 1 167 ? 1.319 -8.726 -9.401 1.00 69.06 167 HIS A O 1
ATOM 1338 N N . LYS A 1 168 ? 2.056 -6.712 -8.805 1.00 61.47 168 LYS A N 1
ATOM 1339 C CA . LYS A 1 168 ? 2.892 -6.499 -10.006 1.00 61.47 168 LYS A CA 1
ATOM 1340 C C . LYS A 1 168 ? 3.865 -7.657 -10.334 1.00 61.47 168 LYS A C 1
ATOM 1342 O O . LYS A 1 168 ? 4.374 -7.717 -11.446 1.00 61.47 168 LYS A O 1
ATOM 1347 N N . ASN A 1 169 ? 4.134 -8.528 -9.363 1.00 61.31 169 ASN A N 1
ATOM 1348 C CA . ASN A 1 169 ? 5.057 -9.661 -9.455 1.00 61.31 169 ASN A CA 1
ATOM 1349 C C . ASN A 1 169 ? 4.356 -10.986 -9.072 1.00 61.31 169 ASN A C 1
ATOM 1351 O O . ASN A 1 169 ? 5.014 -11.866 -8.527 1.00 61.31 169 ASN A O 1
ATOM 1355 N N . ASP A 1 170 ? 3.040 -11.090 -9.261 1.00 58.41 170 ASP A N 1
ATOM 1356 C CA . ASP A 1 170 ? 2.186 -12.242 -8.903 1.00 58.41 170 ASP A CA 1
ATOM 1357 C C . ASP A 1 170 ? 2.695 -13.603 -9.410 1.00 58.41 170 ASP A C 1
ATOM 1359 O O . ASP A 1 170 ? 2.492 -14.621 -8.756 1.00 58.41 170 ASP A O 1
ATOM 1363 N N . LYS A 1 171 ? 3.478 -13.621 -10.495 1.00 59.16 171 LYS A N 1
ATOM 1364 C CA . LYS A 1 171 ? 4.224 -14.803 -10.975 1.00 59.16 171 LYS A CA 1
ATOM 1365 C C . LYS A 1 171 ? 5.168 -15.442 -9.936 1.00 59.16 171 LYS A C 1
ATOM 1367 O O . LYS A 1 171 ? 5.702 -16.512 -10.195 1.00 59.16 171 LYS A O 1
ATOM 1372 N N . ARG A 1 172 ? 5.424 -14.790 -8.794 1.00 61.78 172 ARG A N 1
ATOM 1373 C CA . ARG A 1 172 ? 6.252 -15.301 -7.681 1.00 61.78 172 ARG A CA 1
ATOM 1374 C C . ARG A 1 172 ? 5.443 -15.959 -6.554 1.00 61.78 172 ARG A C 1
ATOM 1376 O O . ARG A 1 172 ? 6.023 -16.273 -5.522 1.00 61.78 172 ARG A O 1
ATOM 1383 N N . GLY A 1 173 ? 4.142 -16.161 -6.749 1.00 73.06 173 GLY A N 1
ATOM 1384 C CA . GLY A 1 173 ? 3.249 -16.704 -5.729 1.00 73.06 173 GLY A CA 1
ATOM 1385 C C . GLY A 1 173 ? 2.678 -15.628 -4.805 1.00 73.06 173 GLY A C 1
ATOM 1386 O O . GLY A 1 173 ? 3.038 -14.452 -4.883 1.00 73.06 173 GLY A O 1
ATOM 1387 N N . ALA A 1 174 ? 1.746 -16.043 -3.947 1.00 83.12 174 ALA A N 1
ATOM 1388 C CA . ALA A 1 174 ? 1.099 -15.154 -2.991 1.00 83.12 174 ALA A CA 1
ATOM 1389 C C . ALA A 1 174 ? 2.062 -14.749 -1.865 1.00 83.12 174 ALA A C 1
ATOM 1391 O O . ALA A 1 174 ? 2.874 -15.553 -1.413 1.00 83.12 174 ALA A O 1
ATOM 1392 N N . ARG A 1 175 ? 1.935 -13.512 -1.375 1.00 87.81 175 ARG A N 1
ATOM 1393 C CA . ARG A 1 175 ? 2.607 -13.066 -0.144 1.00 87.81 175 ARG A CA 1
ATOM 1394 C C . ARG A 1 175 ? 1.621 -13.083 1.011 1.00 87.81 175 ARG A C 1
ATOM 1396 O O . ARG A 1 175 ? 0.556 -12.485 0.887 1.00 87.81 175 ARG A O 1
ATOM 1403 N N . VAL A 1 176 ? 1.986 -13.746 2.100 1.00 90.19 176 VAL A N 1
ATOM 1404 C CA . VAL A 1 176 ? 1.153 -13.908 3.297 1.00 90.19 176 VAL A CA 1
ATOM 1405 C C . VAL A 1 176 ? 1.809 -13.166 4.457 1.00 90.19 176 VAL A C 1
ATOM 1407 O O . VAL A 1 176 ? 3.027 -13.236 4.622 1.00 90.19 176 VAL A O 1
ATOM 1410 N N . TYR A 1 177 ? 1.006 -12.438 5.228 1.00 92.88 177 TYR A N 1
ATOM 1411 C CA . TYR A 1 177 ? 1.443 -11.658 6.381 1.00 92.88 177 TYR A CA 1
ATOM 1412 C C . TYR A 1 177 ? 0.502 -11.899 7.559 1.00 92.88 177 TYR A C 1
ATOM 1414 O O . TYR A 1 177 ? -0.710 -11.753 7.414 1.00 92.88 177 TYR A O 1
ATOM 1422 N N . GLU A 1 178 ? 1.057 -12.214 8.724 1.00 94.69 178 GLU A N 1
ATOM 1423 C CA . GLU A 1 178 ? 0.305 -12.313 9.975 1.00 94.69 178 GLU A CA 1
ATOM 1424 C C . GLU A 1 178 ? 0.236 -10.931 10.626 1.00 94.69 178 GLU A C 1
ATOM 1426 O O . GLU A 1 178 ? 1.245 -10.389 11.074 1.00 94.69 178 GLU A O 1
ATOM 1431 N N . LEU A 1 179 ? -0.953 -10.329 10.630 1.00 95.75 179 LEU A N 1
ATOM 1432 C CA . LEU A 1 179 ? -1.189 -8.952 11.063 1.00 95.75 179 LEU A CA 1
ATOM 1433 C C . LEU A 1 179 ? -2.344 -8.851 12.085 1.00 95.75 179 LEU A C 1
ATOM 1435 O O . LEU A 1 179 ? -3.214 -7.986 11.931 1.00 95.75 179 LEU A O 1
ATOM 1439 N N . PRO A 1 180 ? -2.407 -9.693 13.137 1.00 95.56 180 PRO A N 1
ATOM 1440 C CA . PRO A 1 180 ? -3.553 -9.723 14.051 1.00 95.56 180 PRO A CA 1
ATOM 1441 C C . PRO A 1 180 ? -3.738 -8.415 14.827 1.00 95.56 180 PRO A C 1
ATOM 1443 O O . PRO A 1 180 ? -4.866 -7.968 15.026 1.00 95.56 180 PRO A O 1
ATOM 1446 N N . GLU A 1 181 ? -2.650 -7.763 15.240 1.00 96.44 181 GLU A N 1
ATOM 1447 C CA . GLU A 1 181 ? -2.717 -6.481 15.948 1.00 96.44 181 GLU A CA 1
ATOM 1448 C C . GLU A 1 181 ? -3.246 -5.364 15.046 1.00 96.44 181 GLU A C 1
ATOM 1450 O O . GLU A 1 181 ? -4.256 -4.736 15.368 1.00 96.44 181 GLU A O 1
ATOM 1455 N N . PHE A 1 182 ? -2.638 -5.196 13.868 1.00 97.12 182 PHE A N 1
ATOM 1456 C CA . PHE A 1 182 ? -3.113 -4.255 12.857 1.00 97.12 182 PHE A CA 1
ATOM 1457 C C . PHE A 1 182 ? -4.587 -4.489 12.510 1.00 97.12 182 PHE A C 1
ATOM 1459 O O . PHE A 1 182 ? -5.350 -3.533 12.404 1.00 97.12 182 PHE A O 1
ATOM 1466 N N . THR A 1 183 ? -5.002 -5.748 12.359 1.00 97.00 183 THR A N 1
ATOM 1467 C CA . THR A 1 183 ? -6.386 -6.103 12.019 1.00 97.00 183 THR A CA 1
ATOM 1468 C C . THR A 1 183 ? -7.355 -5.625 13.095 1.00 97.00 183 THR A C 1
ATOM 1470 O O . THR A 1 183 ? -8.332 -4.946 12.776 1.00 97.00 183 THR A O 1
ATOM 1473 N N . ARG A 1 184 ? -7.058 -5.895 14.374 1.00 97.12 184 ARG A N 1
ATOM 1474 C CA . ARG A 1 184 ? -7.878 -5.423 15.501 1.00 97.12 184 ARG A CA 1
ATOM 1475 C C . ARG A 1 184 ? -7.966 -3.899 15.543 1.00 97.12 184 ARG A C 1
ATOM 1477 O O . ARG A 1 184 ? -9.062 -3.352 15.669 1.00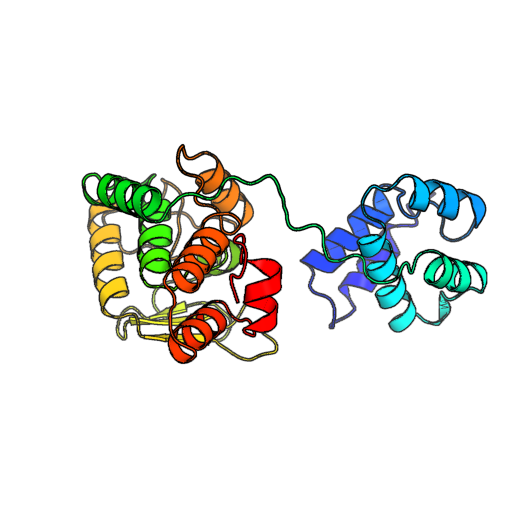 97.12 184 ARG A O 1
ATOM 1484 N N . GLU A 1 185 ? -6.836 -3.210 15.406 1.00 97.62 185 GLU A N 1
ATOM 1485 C CA . GLU A 1 185 ? -6.806 -1.745 15.405 1.00 97.62 185 GLU A CA 1
ATOM 1486 C C . GLU A 1 185 ? -7.569 -1.151 14.220 1.00 97.62 185 GLU A C 1
ATOM 1488 O O . GLU A 1 185 ? -8.325 -0.192 14.380 1.00 97.62 185 GLU A O 1
ATOM 1493 N N . TRP A 1 186 ? -7.405 -1.726 13.028 1.00 97.62 186 TRP A N 1
ATOM 1494 C CA . TRP A 1 186 ? -8.074 -1.263 11.821 1.00 97.62 186 TRP A CA 1
ATOM 1495 C C . TRP A 1 186 ? -9.590 -1.456 11.919 1.00 97.62 186 TRP A C 1
ATOM 1497 O O . TRP A 1 186 ? -10.338 -0.539 11.577 1.00 97.62 186 TRP A O 1
ATOM 1507 N N . VAL A 1 187 ? -10.058 -2.591 12.455 1.00 97.31 187 VAL A N 1
ATOM 1508 C CA . VAL A 1 187 ? -11.485 -2.830 12.731 1.00 97.31 187 VAL A CA 1
ATOM 1509 C C . VAL A 1 187 ? -12.018 -1.798 13.723 1.00 97.31 187 VAL A C 1
ATOM 1511 O O . VAL A 1 187 ? -13.034 -1.157 13.445 1.00 97.31 187 VAL A O 1
ATOM 1514 N N . ALA A 1 188 ? -11.319 -1.573 14.839 1.00 97.56 188 ALA A N 1
ATOM 1515 C CA . ALA A 1 188 ? -11.714 -0.579 15.835 1.00 97.56 188 ALA A CA 1
ATOM 1516 C C . ALA A 1 188 ? -11.773 0.837 15.238 1.00 97.56 188 ALA A C 1
ATOM 1518 O O . ALA A 1 188 ? -12.737 1.573 15.460 1.00 97.56 188 ALA A O 1
ATOM 1519 N N . MET A 1 189 ? -10.785 1.207 14.422 1.00 97.31 189 MET A N 1
ATOM 1520 C CA . MET A 1 189 ? -10.741 2.498 13.742 1.00 97.31 189 MET A CA 1
ATOM 1521 C C . MET A 1 189 ? -11.869 2.640 12.709 1.00 97.31 189 MET A C 1
ATOM 1523 O O . MET A 1 189 ? -12.534 3.676 12.651 1.00 97.31 189 MET A O 1
ATOM 1527 N N . SER A 1 190 ? -12.143 1.588 11.934 1.00 96.75 190 SER A N 1
ATOM 1528 C CA . SER A 1 190 ? -13.253 1.537 10.979 1.00 96.75 190 SER A CA 1
ATOM 1529 C C . SER A 1 190 ? -14.596 1.734 11.684 1.00 96.75 190 SER A C 1
ATOM 1531 O O . SER A 1 190 ? -15.386 2.590 11.280 1.00 96.75 190 SER A O 1
ATOM 1533 N N . MET A 1 191 ? -14.833 1.007 12.780 1.00 97.44 191 MET A N 1
ATOM 1534 C CA . MET A 1 191 ? -16.038 1.151 13.599 1.00 97.44 191 MET A CA 1
ATOM 1535 C C . MET A 1 191 ? -16.149 2.560 14.189 1.00 97.44 191 MET A C 1
ATOM 1537 O O . MET A 1 191 ? -17.201 3.185 14.075 1.00 97.44 191 MET A O 1
ATOM 1541 N N . ARG A 1 192 ? -15.059 3.112 14.734 1.00 96.25 192 ARG A N 1
ATOM 1542 C CA . ARG A 1 192 ? -15.023 4.468 15.307 1.00 96.25 192 ARG A CA 1
ATOM 1543 C C . ARG A 1 192 ? -15.380 5.553 14.290 1.00 96.25 192 ARG A C 1
ATOM 1545 O O . ARG A 1 192 ? -16.059 6.516 14.630 1.00 96.25 192 ARG A O 1
ATOM 1552 N N . VAL A 1 193 ? -14.895 5.430 13.057 1.00 97.06 193 VAL A N 1
ATOM 1553 C CA . VAL A 1 193 ? -14.981 6.495 12.046 1.00 97.06 193 VAL A CA 1
ATOM 1554 C C . VAL A 1 193 ? -16.204 6.353 11.136 1.00 97.06 193 VAL A C 1
ATOM 1556 O O . VAL A 1 193 ? -16.799 7.353 10.718 1.00 97.06 193 VAL A O 1
ATOM 1559 N N . PHE A 1 194 ? -16.579 5.121 10.797 1.00 96.75 194 PHE A N 1
ATOM 1560 C CA . PHE A 1 194 ? -17.657 4.822 9.854 1.00 96.75 194 PHE A CA 1
ATOM 1561 C C . PHE A 1 194 ? -18.880 4.168 10.496 1.00 96.75 194 PHE A C 1
ATOM 1563 O O . PHE A 1 194 ? -19.904 4.075 9.822 1.00 96.75 194 PHE A O 1
ATOM 1570 N N . GLY A 1 195 ? -18.800 3.731 11.756 1.00 97.19 195 GLY A N 1
ATOM 1571 C CA . GLY A 1 195 ? -19.868 2.981 12.426 1.00 97.19 195 GLY A CA 1
ATOM 1572 C C . GLY A 1 195 ? -20.036 1.551 11.905 1.00 97.19 195 GLY A C 1
ATOM 1573 O O . GLY A 1 195 ? -21.013 0.892 12.236 1.00 97.19 195 GLY A O 1
ATOM 1574 N N . ARG A 1 196 ? -19.120 1.084 11.048 1.00 95.88 196 ARG A N 1
ATOM 1575 C CA . ARG A 1 196 ? -19.143 -0.247 10.435 1.00 95.88 196 ARG A CA 1
ATOM 1576 C C . ARG A 1 196 ? -17.745 -0.670 10.003 1.00 95.88 196 ARG A C 1
ATOM 1578 O O . ARG A 1 196 ? -16.878 0.178 9.771 1.00 95.88 196 ARG A O 1
ATOM 1585 N N . VAL A 1 197 ? -17.556 -1.970 9.817 1.00 94.69 197 VAL A N 1
ATOM 1586 C CA . VAL A 1 197 ? -16.371 -2.520 9.154 1.00 94.69 197 VAL A CA 1
ATOM 1587 C C . VAL A 1 197 ? -16.469 -2.243 7.652 1.00 94.69 197 VAL A C 1
ATOM 1589 O O . VAL A 1 197 ? -17.514 -2.457 7.032 1.00 94.69 197 VAL A O 1
ATOM 1592 N N . LEU A 1 198 ? -15.405 -1.691 7.070 1.00 94.25 198 LEU A N 1
ATOM 1593 C CA . LEU A 1 198 ? -15.357 -1.385 5.643 1.00 94.25 198 LEU A CA 1
ATOM 1594 C C . LEU A 1 198 ? -15.052 -2.652 4.820 1.00 94.25 198 LEU A C 1
ATOM 1596 O O . LEU A 1 198 ? -14.291 -3.502 5.269 1.00 94.25 198 LEU A O 1
ATOM 1600 N N . PRO A 1 199 ? -15.588 -2.772 3.592 1.00 90.75 199 PRO A N 1
ATOM 1601 C CA . PRO A 1 199 ? -15.388 -3.959 2.751 1.00 90.75 199 PRO A CA 1
ATOM 1602 C C . PRO A 1 199 ? -14.001 -4.018 2.087 1.00 90.75 199 PRO A C 1
ATOM 1604 O O . PRO A 1 199 ? -13.623 -5.029 1.503 1.00 90.75 199 PRO A O 1
ATOM 1607 N N . THR A 1 200 ? -13.245 -2.922 2.124 1.00 93.56 200 THR A N 1
ATOM 1608 C CA . THR A 1 200 ? -11.900 -2.816 1.549 1.00 93.56 200 THR A CA 1
ATOM 1609 C C . THR A 1 200 ? -11.017 -1.997 2.467 1.00 93.56 200 THR A C 1
ATOM 1611 O O . THR A 1 200 ? -11.496 -1.055 3.100 1.00 93.56 200 THR A O 1
ATOM 1614 N N . LEU A 1 201 ? -9.720 -2.294 2.467 1.00 93.38 201 LEU A N 1
ATOM 1615 C CA . LEU A 1 201 ? -8.779 -1.726 3.429 1.00 93.38 201 LEU A CA 1
ATOM 1616 C C . LEU A 1 201 ? -8.640 -0.197 3.318 1.00 93.38 201 LEU A C 1
ATOM 1618 O O . LEU A 1 201 ? -8.432 0.492 4.315 1.00 93.38 201 LEU A O 1
ATOM 1622 N N . VAL A 1 202 ? -8.775 0.345 2.102 1.00 94.25 202 VAL A N 1
ATOM 1623 C CA . VAL A 1 202 ? -8.693 1.785 1.825 1.00 94.25 202 VAL A CA 1
ATOM 1624 C C . VAL A 1 202 ? -9.931 2.282 1.085 1.00 94.25 202 VAL A C 1
ATOM 1626 O O . VAL A 1 202 ? -10.258 1.836 -0.017 1.00 94.25 202 VAL A O 1
ATOM 1629 N N . THR A 1 203 ? -10.603 3.263 1.680 1.00 94.12 203 THR A N 1
ATOM 1630 C CA . THR A 1 203 ? -11.820 3.868 1.136 1.00 94.12 203 THR A CA 1
ATOM 1631 C C . THR A 1 203 ? -11.719 5.384 1.075 1.00 94.12 203 THR A C 1
ATOM 1633 O O . THR A 1 203 ? -10.906 6.010 1.754 1.00 94.12 203 THR A O 1
ATOM 1636 N N . ASN A 1 204 ? -12.584 5.997 0.273 1.00 94.38 204 ASN A N 1
ATOM 1637 C CA . ASN A 1 204 ? -12.796 7.437 0.300 1.00 94.38 204 ASN A CA 1
ATOM 1638 C C . ASN A 1 204 ? -13.615 7.847 1.548 1.00 94.38 204 ASN A C 1
ATOM 1640 O O . ASN A 1 204 ? -14.056 7.008 2.337 1.00 94.38 204 ASN A O 1
ATOM 1644 N N . LYS A 1 205 ? -13.899 9.150 1.693 1.00 93.88 205 LYS A N 1
ATOM 1645 C CA . LYS A 1 205 ? -14.691 9.694 2.815 1.00 93.88 205 LYS A CA 1
ATOM 1646 C C . LYS A 1 205 ? -16.132 9.167 2.919 1.00 93.88 205 LYS A C 1
ATOM 1648 O O . LYS A 1 205 ? -16.776 9.373 3.942 1.00 93.88 205 LYS A O 1
ATOM 1653 N N . LYS A 1 206 ? -16.655 8.532 1.866 1.00 93.56 206 LYS A N 1
ATOM 1654 C CA . LYS A 1 206 ? -17.980 7.895 1.844 1.00 93.56 206 LYS A CA 1
ATOM 1655 C C . LYS A 1 206 ? -17.927 6.415 2.250 1.00 93.56 206 LYS A C 1
ATOM 1657 O O . LYS A 1 206 ? -18.972 5.802 2.429 1.00 93.56 206 LYS A O 1
ATOM 1662 N N . GLY A 1 207 ? -16.733 5.845 2.426 1.00 92.44 207 GLY A N 1
ATOM 1663 C CA . GLY A 1 207 ? -16.556 4.416 2.688 1.00 92.44 207 GLY A CA 1
ATOM 1664 C C . GLY A 1 207 ? -16.598 3.565 1.415 1.00 92.44 207 GLY A C 1
ATOM 1665 O O . GLY A 1 207 ? -16.828 2.363 1.500 1.00 92.44 207 GLY A O 1
ATOM 1666 N N . GLU A 1 208 ? -16.405 4.178 0.243 1.00 93.31 208 GLU A N 1
ATOM 1667 C CA . GLU A 1 208 ? -16.344 3.478 -1.045 1.00 93.31 208 GLU A CA 1
ATOM 1668 C C . GLU A 1 208 ? -14.879 3.164 -1.411 1.00 93.31 208 GLU A C 1
ATOM 1670 O O . GLU A 1 208 ? -14.003 3.999 -1.145 1.00 93.31 208 GLU A O 1
ATOM 1675 N N . PRO A 1 209 ? -14.586 2.019 -2.056 1.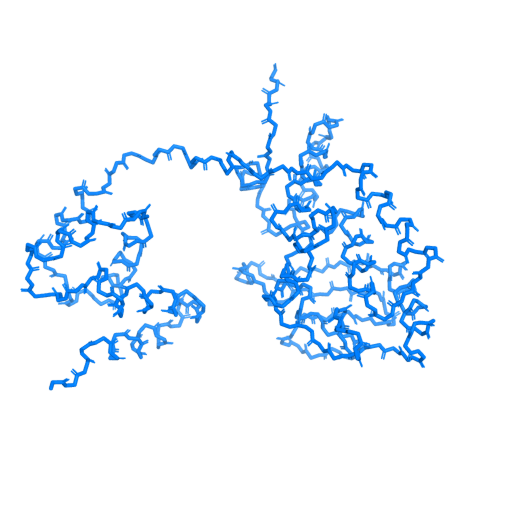00 92.56 209 PRO A N 1
ATOM 1676 C CA . PRO A 1 209 ? -13.226 1.645 -2.444 1.00 92.56 209 PRO A CA 1
ATOM 1677 C C . PRO A 1 209 ? -12.534 2.695 -3.324 1.00 92.56 209 PRO A C 1
ATOM 1679 O O . PRO A 1 209 ? -13.117 3.238 -4.267 1.00 92.56 209 PRO A O 1
ATOM 1682 N N . MET A 1 210 ? -11.255 2.968 -3.055 1.00 93.12 210 MET A N 1
ATOM 1683 C CA . MET A 1 210 ? -10.459 3.886 -3.877 1.00 93.12 210 MET A CA 1
ATOM 1684 C C . MET A 1 210 ? -9.707 3.150 -4.983 1.00 93.12 210 MET A C 1
ATOM 1686 O O . MET A 1 210 ? -8.977 2.200 -4.724 1.00 93.12 210 MET A O 1
ATOM 1690 N N . LYS A 1 211 ? -9.765 3.664 -6.218 1.00 90.12 211 LYS A N 1
ATOM 1691 C CA . LYS A 1 211 ? -8.868 3.213 -7.296 1.00 90.12 211 LYS A CA 1
ATOM 1692 C C . LYS A 1 211 ? -7.408 3.610 -6.993 1.00 90.12 211 LYS A C 1
ATOM 1694 O O . LYS A 1 211 ? -7.188 4.681 -6.420 1.00 90.12 211 LYS A O 1
ATOM 1699 N N . PRO A 1 212 ? -6.395 2.856 -7.472 1.00 89.19 212 PRO A N 1
ATOM 1700 C CA . PRO A 1 212 ? -4.981 3.125 -7.176 1.00 89.19 212 PRO A CA 1
ATOM 1701 C C . PRO A 1 212 ? -4.520 4.561 -7.477 1.00 89.19 212 PRO A C 1
ATOM 1703 O O . PRO A 1 212 ? -3.805 5.166 -6.679 1.00 89.19 212 PRO A O 1
ATOM 1706 N N . ASN A 1 213 ? -4.954 5.133 -8.608 1.00 88.00 213 ASN A N 1
ATOM 1707 C CA . ASN A 1 213 ? -4.602 6.505 -8.995 1.00 88.00 213 ASN A CA 1
ATOM 1708 C C . ASN A 1 213 ? -5.286 7.552 -8.105 1.00 88.00 213 ASN A C 1
ATOM 1710 O O . ASN A 1 213 ? -4.670 8.555 -7.758 1.00 88.00 213 ASN A O 1
ATOM 1714 N N . ALA A 1 214 ? -6.538 7.310 -7.703 1.00 89.38 214 ALA A N 1
ATOM 1715 C CA . ALA A 1 214 ? -7.258 8.199 -6.795 1.00 89.38 214 ALA A CA 1
ATOM 1716 C C . ALA A 1 214 ? -6.595 8.214 -5.411 1.00 89.38 214 ALA A C 1
ATOM 1718 O O . ALA A 1 214 ? -6.381 9.287 -4.852 1.00 89.38 214 ALA A O 1
ATOM 1719 N N . LEU A 1 215 ? -6.197 7.040 -4.905 1.00 93.19 215 LEU A N 1
ATOM 1720 C CA . LEU A 1 215 ? -5.425 6.920 -3.669 1.00 93.19 215 LEU A CA 1
ATOM 1721 C C . LEU A 1 215 ? -4.081 7.647 -3.789 1.00 93.19 215 LEU A C 1
ATOM 1723 O O . LEU A 1 215 ? -3.737 8.450 -2.928 1.00 93.19 215 LEU A O 1
ATOM 1727 N N . GLY A 1 216 ? -3.349 7.434 -4.885 1.00 89.75 216 GLY A N 1
ATOM 1728 C CA . GLY A 1 216 ? -2.072 8.109 -5.120 1.00 89.75 216 GLY A CA 1
ATOM 1729 C C . GLY A 1 216 ? -2.180 9.631 -5.146 1.00 89.75 216 GLY A C 1
ATOM 1730 O O . GLY A 1 216 ? -1.391 10.298 -4.483 1.00 89.75 216 GLY A O 1
ATOM 1731 N N . ASN A 1 217 ? -3.179 10.172 -5.845 1.00 89.94 217 ASN A N 1
ATOM 1732 C CA . ASN A 1 217 ? -3.437 11.612 -5.899 1.00 89.94 217 ASN A CA 1
ATOM 1733 C C . ASN A 1 217 ? -3.868 12.178 -4.542 1.00 89.94 217 ASN A C 1
ATOM 1735 O O . ASN A 1 217 ? -3.503 13.295 -4.188 1.00 89.94 217 ASN A O 1
ATOM 1739 N N . PHE A 1 218 ? -4.652 11.423 -3.775 1.00 91.94 218 PHE A N 1
ATOM 1740 C CA . PHE A 1 218 ? -5.066 11.832 -2.438 1.00 91.94 218 PHE A CA 1
ATOM 1741 C C . PHE A 1 218 ? -3.873 11.907 -1.473 1.00 91.94 218 PHE A C 1
ATOM 1743 O O . PHE A 1 218 ? -3.698 12.915 -0.785 1.00 91.94 218 PHE A O 1
ATOM 1750 N N . LEU A 1 219 ? -3.017 10.882 -1.473 1.00 92.75 219 LEU A N 1
ATOM 1751 C CA . LEU A 1 219 ? -1.825 10.803 -0.625 1.00 92.75 219 LEU A CA 1
ATOM 1752 C C . LEU A 1 219 ? -0.736 11.811 -1.030 1.00 92.75 219 LEU A C 1
ATOM 1754 O O . LEU A 1 219 ? -0.001 12.302 -0.175 1.00 92.75 219 LEU A O 1
ATOM 1758 N N . SER A 1 220 ? -0.622 12.150 -2.318 1.00 87.06 220 SER A N 1
ATOM 1759 C CA . SER A 1 220 ? 0.370 13.118 -2.806 1.00 87.06 220 SER A CA 1
ATOM 1760 C C . SER A 1 220 ? -0.005 14.577 -2.537 1.00 87.06 220 SER A C 1
ATOM 1762 O O . SER A 1 220 ? 0.870 15.441 -2.548 1.00 87.06 220 SER A O 1
ATOM 1764 N N . ARG A 1 221 ? -1.284 14.876 -2.284 1.00 87.38 221 ARG A N 1
ATOM 1765 C CA . ARG A 1 221 ? -1.766 16.228 -1.944 1.00 87.38 221 ARG A CA 1
ATOM 1766 C C . ARG A 1 221 ? -1.587 16.596 -0.474 1.00 87.38 221 ARG A C 1
ATOM 1768 O O . ARG A 1 221 ? -1.822 17.741 -0.114 1.00 87.38 221 ARG A O 1
ATOM 1775 N N . GLN A 1 222 ? -1.176 15.647 0.358 1.00 87.94 222 GLN A N 1
ATOM 1776 C CA . GLN A 1 222 ? -0.879 15.905 1.760 1.00 87.94 222 GLN A CA 1
ATOM 1777 C C . GLN A 1 222 ? 0.394 16.762 1.899 1.00 87.94 222 GLN A C 1
ATOM 1779 O O . GLN A 1 222 ? 1.257 16.754 1.009 1.00 87.94 222 GLN A O 1
ATOM 1784 N N . ASN A 1 223 ? 0.500 17.490 3.017 1.00 83.44 223 ASN A N 1
ATOM 1785 C CA . ASN A 1 223 ? 1.682 18.298 3.344 1.00 83.44 223 ASN A CA 1
ATOM 1786 C C . ASN A 1 223 ? 2.931 17.412 3.463 1.00 83.44 223 ASN A C 1
ATOM 1788 O O . ASN A 1 223 ? 3.957 17.714 2.864 1.00 83.44 223 ASN A O 1
ATOM 1792 N N . VAL A 1 224 ? 2.799 16.260 4.128 1.00 84.62 224 VAL A N 1
ATOM 1793 C CA . VAL A 1 224 ? 3.776 15.163 4.077 1.00 84.62 224 VAL A CA 1
ATOM 1794 C C . VAL A 1 224 ? 3.417 14.274 2.891 1.00 84.62 224 VAL A C 1
ATOM 1796 O O . VAL A 1 224 ? 2.282 13.820 2.804 1.00 84.62 224 VAL A O 1
ATOM 1799 N N . LYS A 1 225 ? 4.326 14.013 1.945 1.00 87.00 225 LYS A N 1
ATOM 1800 C CA . LYS A 1 225 ? 3.991 13.211 0.752 1.00 87.00 225 LYS A CA 1
ATOM 1801 C C . LYS A 1 225 ? 3.877 11.727 1.103 1.00 87.00 225 LYS A C 1
ATOM 1803 O O . LYS A 1 225 ? 4.883 11.075 1.362 1.00 87.00 225 LYS A O 1
ATOM 1808 N N . LEU A 1 226 ? 2.670 11.162 1.021 1.00 88.69 226 LEU A N 1
ATOM 1809 C CA . LEU A 1 226 ? 2.381 9.800 1.506 1.00 88.69 226 LEU A CA 1
ATOM 1810 C C . LEU A 1 226 ? 2.210 8.733 0.411 1.00 88.69 226 LEU A C 1
ATOM 1812 O O . LEU A 1 226 ? 1.732 7.633 0.672 1.00 88.69 226 LEU A O 1
ATOM 1816 N N . GLY A 1 227 ? 2.536 9.042 -0.843 1.00 84.75 227 GLY A N 1
ATOM 1817 C CA . GLY A 1 227 ? 2.361 8.087 -1.936 1.00 84.75 227 GLY A CA 1
ATOM 1818 C C . GLY A 1 227 ? 3.354 6.920 -1.877 1.00 84.75 227 GLY A C 1
ATOM 1819 O O . GLY A 1 227 ? 4.436 7.018 -1.302 1.00 84.75 227 GLY A O 1
ATOM 1820 N N . SER A 1 228 ? 3.065 5.829 -2.591 1.00 81.75 228 SER A N 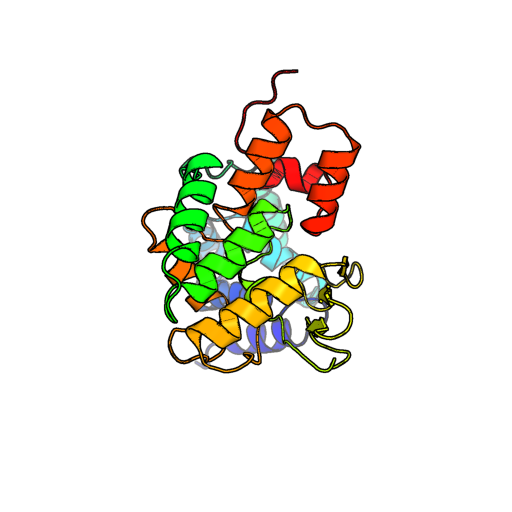1
ATOM 1821 C CA . SER A 1 228 ? 4.001 4.699 -2.696 1.00 81.75 228 SER A CA 1
ATOM 1822 C C . SER A 1 228 ? 5.366 5.041 -3.314 1.00 81.75 228 SER A C 1
ATOM 1824 O O . SER A 1 228 ? 6.270 4.220 -3.238 1.00 81.75 228 SER A O 1
ATOM 1826 N N . GLN A 1 229 ? 5.517 6.196 -3.972 1.00 81.31 229 GLN A N 1
ATOM 1827 C CA . GLN A 1 229 ? 6.803 6.673 -4.507 1.00 81.31 229 GLN A CA 1
ATOM 1828 C C . GLN A 1 229 ? 7.605 7.511 -3.503 1.00 81.31 229 GLN A C 1
ATOM 1830 O O . GLN A 1 229 ? 8.733 7.875 -3.801 1.00 81.31 229 GLN A O 1
ATOM 1835 N N . THR A 1 230 ? 7.043 7.814 -2.332 1.00 87.44 230 THR A N 1
ATOM 1836 C CA . THR A 1 230 ? 7.715 8.574 -1.270 1.00 87.44 230 THR A CA 1
ATOM 1837 C C . THR A 1 230 ? 7.863 7.734 -0.012 1.00 87.44 230 THR A C 1
ATOM 1839 O O . THR A 1 230 ? 8.980 7.542 0.450 1.00 87.44 230 THR A O 1
ATOM 1842 N N . VAL A 1 231 ? 6.779 7.119 0.471 1.00 90.81 231 VAL A N 1
ATOM 1843 C CA . VAL A 1 231 ? 6.793 6.305 1.700 1.00 90.81 231 VAL A CA 1
ATOM 1844 C C . VAL A 1 231 ? 7.682 5.071 1.549 1.00 90.81 231 VAL A C 1
ATOM 1846 O O . VAL A 1 231 ? 8.521 4.814 2.401 1.00 90.81 231 VAL A O 1
ATOM 1849 N N . ARG A 1 232 ? 7.570 4.324 0.439 1.00 90.00 232 ARG A N 1
ATOM 1850 C CA . ARG A 1 232 ? 8.413 3.131 0.216 1.00 90.00 232 ARG A CA 1
ATOM 1851 C C . ARG A 1 232 ? 9.908 3.471 0.204 1.00 90.00 232 ARG A C 1
ATOM 1853 O O . ARG A 1 232 ? 10.645 2.805 0.932 1.00 90.00 232 ARG A O 1
ATOM 1860 N N . PRO A 1 233 ? 10.376 4.470 -0.575 1.00 88.31 233 PRO A N 1
ATOM 1861 C CA . PRO A 1 233 ? 11.758 4.929 -0.479 1.00 88.31 233 PRO A CA 1
ATOM 1862 C C . PRO A 1 233 ? 12.156 5.466 0.894 1.00 88.31 233 PRO A C 1
ATOM 1864 O O . PRO A 1 233 ? 13.277 5.199 1.309 1.00 88.31 233 PRO A O 1
ATOM 1867 N N . ALA A 1 234 ? 11.275 6.184 1.598 1.00 89.88 234 ALA A N 1
ATOM 1868 C CA . ALA A 1 234 ? 11.563 6.727 2.927 1.00 89.88 234 ALA A CA 1
ATOM 1869 C C . ALA A 1 234 ? 11.847 5.611 3.942 1.00 89.88 234 ALA A C 1
ATOM 1871 O O . ALA A 1 234 ? 12.930 5.586 4.521 1.00 89.88 234 ALA A O 1
ATOM 1872 N N . ILE A 1 235 ? 10.937 4.634 4.064 1.00 90.50 235 ILE A N 1
ATOM 1873 C CA . ILE A 1 235 ? 11.120 3.460 4.934 1.00 90.50 235 ILE A CA 1
ATOM 1874 C C . ILE A 1 235 ? 12.387 2.698 4.536 1.00 90.50 235 ILE A C 1
ATOM 1876 O O . ILE A 1 235 ? 13.244 2.442 5.371 1.00 90.50 235 ILE A O 1
ATOM 1880 N N . THR A 1 236 ? 12.555 2.408 3.240 1.00 87.25 236 THR A N 1
ATOM 1881 C CA . THR A 1 236 ? 13.733 1.678 2.743 1.00 87.25 236 THR A CA 1
ATOM 1882 C C . THR A 1 236 ? 15.034 2.404 3.074 1.00 87.25 236 THR A C 1
ATOM 1884 O O . THR A 1 236 ? 15.992 1.786 3.527 1.00 87.25 236 THR A O 1
ATOM 1887 N N . THR A 1 237 ? 15.076 3.718 2.854 1.00 86.25 237 THR A N 1
ATOM 1888 C CA . THR A 1 237 ? 16.268 4.529 3.108 1.00 86.25 237 THR A CA 1
ATOM 1889 C C . THR A 1 237 ? 16.577 4.582 4.596 1.00 86.25 237 THR A C 1
ATOM 1891 O O . THR A 1 237 ? 17.731 4.386 4.957 1.00 86.25 237 THR A O 1
ATOM 1894 N N . ALA A 1 238 ? 15.572 4.763 5.452 1.00 86.50 238 ALA A N 1
ATOM 1895 C CA . ALA A 1 238 ? 15.769 4.800 6.893 1.00 86.50 238 ALA A CA 1
ATOM 1896 C C . ALA A 1 238 ? 16.248 3.452 7.456 1.00 86.50 238 ALA A C 1
ATOM 1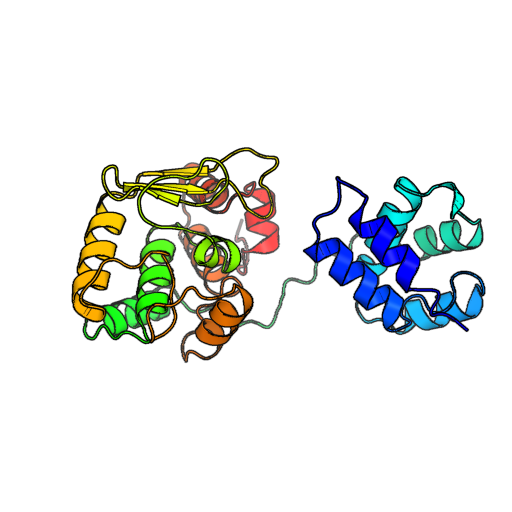898 O O . ALA A 1 238 ? 17.231 3.426 8.190 1.00 86.50 238 ALA A O 1
ATOM 1899 N N . THR A 1 239 ? 15.635 2.331 7.052 1.00 83.75 239 THR A N 1
ATOM 1900 C CA . THR A 1 239 ? 16.066 0.984 7.472 1.00 83.75 239 THR A CA 1
ATOM 1901 C C . THR A 1 239 ? 17.496 0.676 7.030 1.00 83.75 239 THR A C 1
ATOM 1903 O O . THR A 1 239 ? 18.265 0.067 7.763 1.00 83.75 239 THR A O 1
ATOM 1906 N N . LEU A 1 240 ? 17.893 1.090 5.826 1.00 80.75 240 LEU A N 1
ATOM 1907 C CA . LEU A 1 240 ? 19.257 0.854 5.349 1.00 80.75 240 LEU A CA 1
ATOM 1908 C C . LEU A 1 240 ? 20.275 1.786 6.015 1.00 80.75 240 LEU A C 1
ATOM 1910 O O . LEU A 1 240 ? 21.383 1.353 6.324 1.00 80.75 240 LEU A O 1
ATOM 1914 N N . ALA A 1 241 ? 19.902 3.046 6.251 1.00 81.19 241 ALA A N 1
ATOM 1915 C CA . ALA A 1 241 ? 20.754 4.038 6.898 1.00 81.19 241 ALA A CA 1
ATOM 1916 C C . ALA A 1 241 ? 20.958 3.766 8.396 1.00 81.19 241 ALA A C 1
ATOM 1918 O O . ALA A 1 241 ? 21.987 4.154 8.937 1.00 81.19 241 ALA A O 1
ATOM 1919 N N . SER A 1 242 ? 20.033 3.060 9.057 1.00 80.69 242 SER A N 1
ATOM 1920 C CA . SER A 1 242 ? 20.168 2.676 10.468 1.00 80.69 242 SER A CA 1
ATOM 1921 C C . SER A 1 242 ? 21.212 1.580 10.714 1.00 80.69 242 SER A C 1
ATOM 1923 O O . SER A 1 242 ? 21.375 1.143 11.849 1.00 80.69 242 SER A O 1
ATOM 1925 N N . GLY A 1 243 ? 21.885 1.086 9.668 1.00 71.81 243 GLY A N 1
ATOM 1926 C CA . GLY A 1 243 ? 22.835 -0.019 9.783 1.00 71.81 243 GLY A CA 1
ATOM 1927 C C . GLY A 1 243 ? 22.167 -1.379 9.989 1.00 71.81 243 GLY A C 1
ATOM 1928 O O . GLY A 1 243 ? 22.842 -2.309 10.417 1.00 71.81 243 GLY A O 1
ATOM 1929 N N . ALA A 1 244 ? 20.871 -1.513 9.669 1.00 78.00 244 ALA A N 1
ATOM 1930 C CA . ALA A 1 244 ? 20.120 -2.751 9.870 1.00 78.00 244 ALA A CA 1
ATOM 1931 C C . ALA A 1 244 ? 20.844 -3.964 9.266 1.00 78.00 244 ALA A C 1
ATOM 1933 O O . ALA A 1 244 ? 21.474 -3.853 8.201 1.00 78.00 244 ALA A O 1
ATOM 1934 N N . GLY A 1 245 ? 20.752 -5.102 9.957 1.00 74.12 245 GLY A N 1
ATOM 1935 C CA . GLY A 1 245 ? 21.451 -6.334 9.603 1.00 74.12 245 GLY A CA 1
ATOM 1936 C C . GLY A 1 245 ? 20.981 -6.922 8.273 1.00 74.12 245 GLY A C 1
ATOM 1937 O O . GLY A 1 245 ? 20.032 -6.442 7.647 1.00 74.12 245 GLY A O 1
ATOM 1938 N N . HIS A 1 246 ? 21.653 -7.980 7.816 1.00 76.06 246 HIS A N 1
ATOM 1939 C CA . HIS A 1 246 ? 21.277 -8.677 6.581 1.00 76.06 246 HIS A CA 1
ATOM 1940 C C . HIS A 1 246 ? 19.806 -9.132 6.623 1.00 76.06 246 HIS A C 1
ATOM 1942 O O . HIS A 1 246 ? 19.052 -8.795 5.706 1.00 76.06 246 HIS A O 1
ATOM 1948 N N . ASP A 1 247 ? 19.392 -9.750 7.730 1.00 81.38 247 ASP A N 1
ATOM 1949 C CA . ASP A 1 247 ? 18.046 -10.299 7.928 1.00 81.38 247 ASP A CA 1
ATOM 1950 C C . ASP A 1 247 ? 16.950 -9.227 7.877 1.00 81.38 247 ASP A C 1
ATOM 1952 O O . ASP A 1 247 ? 15.896 -9.432 7.277 1.00 81.38 247 ASP A O 1
ATOM 1956 N N . ASP A 1 248 ? 17.196 -8.042 8.440 1.00 79.75 248 ASP A N 1
ATOM 1957 C CA . ASP A 1 248 ? 16.237 -6.931 8.410 1.00 79.75 248 ASP A CA 1
ATOM 1958 C C . ASP A 1 248 ? 16.027 -6.399 6.990 1.00 79.75 248 ASP A C 1
ATOM 1960 O O . ASP A 1 248 ? 14.905 -6.090 6.575 1.00 79.75 248 ASP A O 1
ATOM 1964 N N . ARG A 1 249 ? 17.113 -6.317 6.215 1.00 79.75 249 ARG A N 1
ATOM 1965 C CA . ARG A 1 249 ? 17.066 -5.893 4.810 1.00 79.75 249 ARG A CA 1
ATOM 1966 C C . ARG A 1 249 ? 16.361 -6.934 3.955 1.00 79.75 249 ARG A C 1
ATOM 1968 O O . ARG A 1 249 ? 15.571 -6.578 3.082 1.00 79.75 249 ARG A O 1
ATOM 1975 N N . GLU A 1 250 ? 16.639 -8.212 4.194 1.00 80.00 250 GLU A N 1
ATOM 1976 C CA . GLU A 1 250 ? 15.973 -9.319 3.515 1.00 80.00 250 GLU A CA 1
ATOM 1977 C C . GLU A 1 250 ? 14.478 -9.356 3.834 1.00 80.00 250 GLU A C 1
ATOM 1979 O O . GLU A 1 250 ? 13.661 -9.410 2.911 1.00 80.00 250 GLU A O 1
ATOM 1984 N N . ARG A 1 251 ? 14.111 -9.201 5.110 1.00 83.31 251 ARG A N 1
ATOM 1985 C CA . ARG A 1 251 ? 12.721 -9.102 5.558 1.00 83.31 251 ARG A CA 1
ATOM 1986 C C . ARG A 1 251 ? 11.992 -7.955 4.864 1.00 83.31 251 ARG A C 1
ATOM 1988 O O . ARG A 1 251 ? 10.934 -8.183 4.275 1.00 83.31 251 ARG A O 1
ATOM 1995 N N . LEU A 1 252 ? 12.574 -6.752 4.840 1.00 85.25 252 LEU A N 1
ATOM 1996 C CA . LEU A 1 252 ? 11.956 -5.600 4.179 1.00 85.25 252 LEU A CA 1
ATOM 1997 C C . LEU A 1 252 ? 11.833 -5.810 2.658 1.00 85.25 252 LEU A C 1
ATOM 1999 O O . LEU A 1 252 ? 10.799 -5.495 2.062 1.00 85.25 252 LEU A O 1
ATOM 2003 N N . ALA A 1 253 ? 12.852 -6.380 2.008 1.00 81.31 253 ALA A N 1
ATOM 2004 C CA . ALA A 1 253 ? 12.799 -6.704 0.583 1.00 81.31 253 ALA A CA 1
ATOM 2005 C C . ALA A 1 253 ? 11.673 -7.707 0.274 1.00 81.31 253 ALA A C 1
ATOM 2007 O O . ALA A 1 253 ? 10.885 -7.490 -0.658 1.00 81.31 253 ALA A O 1
ATOM 2008 N N . HIS A 1 254 ? 11.557 -8.758 1.092 1.00 82.00 254 HIS A N 1
ATOM 2009 C CA . HIS A 1 254 ? 10.507 -9.767 1.005 1.00 82.00 254 HIS A CA 1
ATOM 2010 C C . HIS A 1 254 ? 9.116 -9.142 1.190 1.00 82.00 254 HIS A C 1
ATOM 2012 O O . HIS A 1 254 ? 8.247 -9.293 0.324 1.00 82.00 254 HIS A O 1
ATOM 2018 N N . GLN A 1 255 ? 8.929 -8.327 2.234 1.00 84.06 255 GLN A N 1
ATOM 2019 C CA . GLN A 1 255 ? 7.688 -7.587 2.485 1.00 84.06 255 GLN A CA 1
ATOM 2020 C C . GLN A 1 255 ? 7.300 -6.712 1.284 1.00 84.06 255 GLN A C 1
ATOM 2022 O O . GLN A 1 255 ? 6.143 -6.691 0.855 1.00 84.06 255 GLN A O 1
ATOM 2027 N N . MET A 1 256 ? 8.274 -6.074 0.637 1.00 82.50 256 MET A N 1
ATOM 2028 C CA . MET A 1 256 ? 8.067 -5.253 -0.557 1.00 82.50 256 MET A CA 1
ATOM 2029 C C . MET A 1 256 ? 7.846 -6.046 -1.859 1.00 82.50 256 MET A C 1
ATOM 2031 O O . MET A 1 256 ? 7.449 -5.438 -2.868 1.00 82.50 256 MET A O 1
ATOM 2035 N N . GLY A 1 257 ? 8.080 -7.363 -1.854 1.00 76.81 257 GLY A N 1
ATOM 2036 C CA . GLY A 1 257 ? 7.977 -8.246 -3.018 1.00 76.81 257 GLY A CA 1
ATOM 2037 C C . GLY A 1 257 ? 9.139 -8.083 -4.003 1.00 76.81 257 GLY A C 1
ATOM 2038 O O . GLY A 1 257 ? 8.933 -8.131 -5.222 1.00 76.81 257 GLY A O 1
ATOM 2039 N N . HIS A 1 258 ? 10.344 -7.823 -3.489 1.00 75.50 258 HIS A N 1
ATOM 2040 C CA . HIS A 1 258 ? 11.568 -7.594 -4.255 1.00 75.50 258 HIS A CA 1
ATOM 2041 C C . HIS A 1 258 ? 12.732 -8.448 -3.758 1.00 75.50 258 HIS A C 1
ATOM 2043 O O . HIS A 1 258 ? 12.751 -8.890 -2.620 1.00 75.50 258 HIS A O 1
ATOM 2049 N N . SER A 1 259 ? 13.734 -8.643 -4.621 1.00 71.12 259 SER A N 1
ATOM 2050 C CA . SER A 1 259 ? 15.062 -9.031 -4.145 1.00 71.12 259 SER A CA 1
ATOM 2051 C C . SER A 1 259 ? 15.768 -7.818 -3.536 1.00 71.12 259 SER A C 1
ATOM 2053 O O . SER A 1 259 ? 15.484 -6.678 -3.922 1.00 71.12 259 SER A O 1
ATOM 2055 N N . ARG A 1 260 ? 16.740 -8.061 -2.650 1.00 70.94 260 ARG A N 1
ATOM 2056 C CA . ARG A 1 260 ? 17.567 -7.006 -2.035 1.00 70.94 260 ARG A CA 1
ATOM 2057 C C . ARG A 1 260 ? 18.209 -6.085 -3.076 1.00 70.94 260 ARG A C 1
ATOM 2059 O O . ARG A 1 260 ? 18.112 -4.871 -2.959 1.00 70.94 260 ARG A O 1
ATOM 2066 N N . GLY A 1 261 ? 18.760 -6.644 -4.157 1.00 64.44 261 GLY A N 1
ATOM 2067 C CA . GLY A 1 261 ? 19.354 -5.848 -5.241 1.00 64.44 261 GLY A CA 1
ATOM 2068 C C . GLY A 1 261 ? 18.363 -4.880 -5.901 1.00 64.44 261 GLY A C 1
ATOM 2069 O O . GLY A 1 261 ? 18.680 -3.714 -6.107 1.00 64.44 261 GLY A O 1
ATOM 2070 N N . VAL A 1 262 ? 17.124 -5.320 -6.156 1.00 69.06 262 VAL A N 1
ATOM 2071 C CA . VAL A 1 262 ? 16.075 -4.455 -6.730 1.00 69.06 262 VAL A CA 1
ATOM 2072 C C . VAL A 1 262 ? 15.585 -3.417 -5.719 1.00 69.06 262 VAL A C 1
ATOM 2074 O O . VAL A 1 262 ? 15.205 -2.313 -6.110 1.00 69.06 262 VAL A O 1
ATOM 2077 N N . GLN A 1 263 ? 15.562 -3.764 -4.432 1.00 74.62 263 GLN A N 1
ATOM 2078 C CA . GLN A 1 263 ? 15.213 -2.830 -3.369 1.00 74.62 263 GLN A CA 1
ATOM 2079 C C . GLN A 1 263 ? 16.233 -1.684 -3.285 1.00 74.62 263 GLN A C 1
ATOM 2081 O O . GLN A 1 263 ? 15.833 -0.518 -3.312 1.00 74.62 263 GLN A O 1
ATOM 2086 N N . MET A 1 264 ? 17.525 -2.029 -3.256 1.00 70.06 264 MET A N 1
ATOM 2087 C CA . MET A 1 264 ? 18.640 -1.080 -3.257 1.00 70.06 264 MET A CA 1
ATOM 2088 C C . MET A 1 264 ? 18.596 -0.168 -4.484 1.00 70.06 264 MET A C 1
ATOM 2090 O O . MET A 1 264 ? 18.554 1.047 -4.341 1.00 70.06 264 MET A O 1
ATOM 2094 N N . ASP A 1 265 ? 18.511 -0.741 -5.683 1.00 67.00 265 ASP A N 1
ATOM 2095 C CA . ASP A 1 265 ? 18.484 0.016 -6.940 1.00 67.00 265 ASP A CA 1
ATOM 2096 C C . ASP A 1 265 ? 17.310 1.014 -7.005 1.00 67.00 265 ASP A C 1
ATOM 2098 O O . ASP A 1 265 ? 17.464 2.190 -7.342 1.00 67.00 265 ASP A O 1
ATOM 2102 N N . LYS A 1 266 ? 16.102 0.568 -6.638 1.00 68.88 266 LYS A N 1
ATOM 2103 C CA . LYS A 1 266 ? 14.881 1.341 -6.911 1.00 68.88 266 LYS A CA 1
ATOM 2104 C C . LYS A 1 266 ? 14.438 2.256 -5.792 1.00 68.88 266 LYS A C 1
ATOM 2106 O O . LYS A 1 266 ? 13.815 3.276 -6.097 1.00 68.88 266 LYS A O 1
ATOM 2111 N N . TYR A 1 267 ? 14.700 1.910 -4.537 1.00 75.19 267 TYR A N 1
ATOM 2112 C CA . TYR A 1 267 ? 14.072 2.569 -3.388 1.00 75.19 267 TYR A CA 1
ATOM 2113 C C . TYR A 1 267 ? 15.068 3.229 -2.439 1.00 75.19 267 TYR A C 1
ATOM 2115 O O . TYR A 1 267 ? 14.680 4.178 -1.764 1.00 75.19 267 TYR A O 1
ATOM 2123 N N . PHE A 1 268 ? 16.330 2.804 -2.412 1.00 75.31 268 PHE A N 1
ATOM 2124 C CA . PHE A 1 268 ? 17.345 3.506 -1.634 1.00 75.31 268 PHE A CA 1
ATOM 2125 C C . PHE A 1 268 ? 17.669 4.863 -2.276 1.00 75.31 268 PHE A C 1
ATOM 2127 O O . PHE A 1 268 ? 17.776 4.983 -3.503 1.00 75.31 268 PHE A O 1
ATOM 2134 N N . ARG A 1 269 ? 17.773 5.907 -1.449 1.00 72.00 269 ARG A N 1
ATOM 2135 C CA . ARG A 1 269 ? 18.119 7.275 -1.875 1.00 72.00 269 ARG A CA 1
ATOM 2136 C C . ARG A 1 269 ? 19.279 7.888 -1.080 1.00 72.00 269 ARG A C 1
ATOM 2138 O O . ARG A 1 269 ? 19.495 9.090 -1.174 1.00 72.00 269 ARG A O 1
ATOM 2145 N N . GLY A 1 270 ? 20.020 7.082 -0.319 1.00 62.53 270 GLY A N 1
ATOM 2146 C CA . GLY A 1 270 ? 21.224 7.519 0.391 1.00 62.53 270 GLY A CA 1
ATOM 2147 C C . GLY A 1 270 ? 22.516 7.254 -0.389 1.00 62.53 270 GLY A C 1
ATOM 2148 O O . GLY A 1 270 ? 22.510 6.674 -1.475 1.00 62.53 270 GLY A O 1
ATOM 2149 N N . THR A 1 271 ? 23.643 7.647 0.198 1.00 53.25 271 THR A N 1
ATOM 2150 C CA . THR A 1 271 ? 24.980 7.182 -0.183 1.00 53.25 271 THR A CA 1
ATOM 2151 C C . THR A 1 271 ? 25.360 5.995 0.699 1.00 53.25 271 THR A C 1
ATOM 2153 O O . THR A 1 271 ? 25.283 6.077 1.923 1.00 53.25 271 THR A O 1
ATOM 2156 N N . LEU A 1 272 ? 25.751 4.873 0.088 1.00 46.78 272 LEU A N 1
ATOM 2157 C CA . LEU A 1 272 ? 26.375 3.777 0.827 1.00 46.78 272 LEU A CA 1
ATOM 2158 C C . LEU A 1 272 ? 27.767 4.252 1.251 1.00 46.78 272 LEU A C 1
ATOM 2160 O O . LEU A 1 272 ? 28.626 4.459 0.397 1.00 46.78 272 LEU A O 1
ATOM 2164 N N . ARG A 1 273 ? 27.979 4.466 2.550 1.00 36.78 273 ARG A N 1
ATOM 2165 C CA . ARG A 1 273 ? 29.335 4.499 3.100 1.00 36.78 273 ARG A CA 1
ATOM 2166 C C . ARG A 1 273 ? 29.729 3.041 3.318 1.00 36.78 273 ARG A C 1
ATOM 2168 O O . ARG A 1 273 ? 29.132 2.383 4.167 1.00 36.78 273 ARG A O 1
ATOM 2175 N N . PHE A 1 274 ? 30.599 2.538 2.447 1.00 34.91 274 PHE A N 1
ATOM 2176 C CA . PHE A 1 274 ? 31.304 1.277 2.658 1.00 34.91 274 PHE A CA 1
ATOM 2177 C C . PHE A 1 274 ? 32.404 1.483 3.694 1.00 34.91 274 PHE A C 1
ATOM 2179 O O . PHE A 1 274 ? 32.972 2.601 3.708 1.00 34.91 274 PHE A O 1
#

pLDDT: mean 74.59, std 19.1, range [32.25, 97.62]